Protein AF-A0A6L7T7Y1-F1 (afdb_monomer_lite)

Foldseek 3Di:
DQDPVRDDDDDQAAQDQWDWFAFDVQDQDRTFTFHCCLLVDQEAEFEAEQEAALQLRTCFRLNSLLSGGYPDCSPLVDCDPSCVVCVLQQLEADPLRAGVSSVSSLSVSLSSVRRSVVSVHQYKYKYDVCWYWAEHRPDDTDIDRLRDMFMDRQRLLSCLLSCVQLVAHQCQRPSSVVCVVVVSDDNPNCVDFDADPVVRDTADPVNSNVSHDPDHRWYWAQDPVGIFTQADPVRHGDYRPQVSNQVSCVVVVHHGDDTHDDHD

Sequence (264 aa):
MTDERGVRLAEMNTDEDSRVVEVADGVVYERYPLYREVTDCAFFFNVPLAKCHNLGCTTLSIKNLMGIIAKPERHLCAIQTVDEPFADELWRLTDSGLSLFEDHFYHKLCDLLVALRGLGIPRLSVVDGLVGRDGTAFNEGANYPLGWAVAGVNEVHVDAVATYLMGLDPQATPYLQFAHARGLGAIDPGEIEVVDLASGTALSGAALAELRPVAPLMPISRCKGGYYKRFRTDGSAVPWRLDEVNAQRQQDGLAPVTYESASA

Secondary structure (DSSP, 8-state):
-B-TTSPBP----SSSSEEEEE-TT-SS-SEEEEEHHHHT-SSEEE--EEEEETTTEE-HHHHHGGGGBPTTTT-TTS--GGGGGGTTTTTSB-TTSSBHHHHHHHHHHHHHHHHHHHT---EEEEEEEEEEE-BTSSSS--EEEEEEEEEES-HHHHHHHHHHHTT--GGG-HHHHHHHHTTS----GGGS--EETTTTEEPPHHHHHHTS-SS---BEEEETTEEEESB-TTSPBPPSSHHHHHHHHHHTTPPPPP--EE--

Radius of gyration: 18.74 Å; chains: 1; bounding box: 41×44×62 Å

pLDDT: mean 95.62, std 4.85, range [55.25, 98.88]

Structure (mmCIF, N/CA/C/O backbone):
data_AF-A0A6L7T7Y1-F1
#
_entry.id   AF-A0A6L7T7Y1-F1
#
loop_
_atom_site.group_PDB
_atom_site.id
_atom_site.type_symbol
_atom_site.label_atom_id
_atom_site.label_alt_id
_atom_site.label_comp_id
_atom_site.label_asym_id
_atom_site.label_entity_id
_atom_site.label_seq_id
_atom_site.pdbx_PDB_ins_code
_atom_site.Cartn_x
_atom_site.Cartn_y
_atom_site.Cartn_z
_atom_site.occupancy
_atom_site.B_iso_or_equiv
_atom_site.auth_seq_id
_atom_site.auth_comp_id
_atom_site.auth_asym_id
_atom_site.auth_atom_id
_atom_site.pdbx_PDB_model_num
ATOM 1 N N . MET A 1 1 ? 8.824 -11.208 27.122 1.00 55.25 1 MET A N 1
ATOM 2 C CA . MET A 1 1 ? 8.983 -10.625 28.477 1.00 55.25 1 MET A CA 1
ATOM 3 C C . MET A 1 1 ? 7.778 -9.745 28.761 1.00 55.25 1 MET A C 1
ATOM 5 O O . MET A 1 1 ? 7.261 -9.168 27.810 1.00 55.25 1 MET A O 1
ATOM 9 N N . THR A 1 2 ? 7.308 -9.679 30.004 1.00 67.25 2 THR A N 1
ATOM 10 C CA . THR A 1 2 ? 6.253 -8.732 30.398 1.00 67.25 2 THR A CA 1
ATOM 11 C C . THR A 1 2 ? 6.919 -7.418 30.792 1.00 67.25 2 THR A C 1
ATOM 13 O O . THR A 1 2 ? 7.853 -7.445 31.593 1.00 67.25 2 THR A O 1
ATOM 16 N N . ASP A 1 3 ? 6.515 -6.304 30.188 1.00 76.12 3 ASP A N 1
ATOM 17 C CA . ASP A 1 3 ? 7.050 -4.981 30.519 1.00 76.12 3 ASP A CA 1
ATOM 18 C C . ASP A 1 3 ? 6.503 -4.453 31.863 1.00 76.12 3 ASP A C 1
ATOM 20 O O . ASP A 1 3 ? 5.648 -5.073 32.501 1.00 76.12 3 ASP A O 1
ATOM 24 N N . GLU A 1 4 ? 6.986 -3.286 32.300 1.00 82.12 4 GLU A N 1
ATOM 25 C CA . GLU A 1 4 ? 6.537 -2.615 33.534 1.00 82.12 4 GLU A CA 1
ATOM 26 C C . GLU A 1 4 ? 5.032 -2.286 33.541 1.00 82.12 4 GLU A C 1
ATOM 28 O O . GLU A 1 4 ? 4.459 -2.010 34.594 1.00 82.12 4 GLU A O 1
ATOM 33 N N . ARG A 1 5 ? 4.380 -2.323 32.373 1.00 86.50 5 ARG A N 1
ATOM 34 C CA . ARG A 1 5 ? 2.950 -2.058 32.184 1.00 86.50 5 ARG A CA 1
ATOM 35 C C . ARG A 1 5 ? 2.118 -3.340 32.128 1.00 86.50 5 ARG A C 1
ATOM 37 O O . ARG A 1 5 ? 0.909 -3.261 31.923 1.00 86.50 5 ARG A O 1
ATOM 44 N N . GLY A 1 6 ? 2.727 -4.512 32.323 1.00 89.00 6 GLY A N 1
ATOM 45 C CA . GLY A 1 6 ? 2.025 -5.793 32.266 1.00 89.00 6 GLY A CA 1
ATOM 46 C C . GLY A 1 6 ? 1.790 -6.312 30.843 1.00 89.00 6 GLY A C 1
ATOM 47 O O . GLY A 1 6 ? 1.048 -7.278 30.671 1.00 89.00 6 GLY A O 1
ATOM 48 N N . VAL A 1 7 ? 2.407 -5.708 29.822 1.00 88.62 7 VAL A N 1
ATOM 49 C CA . VAL A 1 7 ? 2.237 -6.093 28.416 1.00 88.62 7 VAL A CA 1
ATOM 50 C C . VAL A 1 7 ? 3.304 -7.112 28.024 1.00 88.62 7 VAL A C 1
ATOM 52 O O . VAL A 1 7 ? 4.502 -6.893 28.203 1.00 88.62 7 VAL A O 1
ATOM 55 N N . ARG A 1 8 ? 2.882 -8.249 27.460 1.00 89.25 8 ARG A N 1
ATOM 56 C CA . ARG A 1 8 ? 3.802 -9.227 26.866 1.00 89.25 8 ARG A CA 1
ATOM 57 C C . ARG A 1 8 ? 4.303 -8.692 25.526 1.00 89.25 8 ARG A C 1
ATOM 59 O O . ARG A 1 8 ? 3.534 -8.596 24.576 1.00 89.25 8 ARG A O 1
ATOM 66 N N . LEU A 1 9 ? 5.607 -8.451 25.432 1.00 89.69 9 LEU A N 1
ATOM 67 C CA . LEU A 1 9 ? 6.287 -8.235 24.156 1.00 89.69 9 LEU A CA 1
ATOM 68 C C . LEU A 1 9 ? 6.767 -9.580 23.599 1.00 89.69 9 LEU A C 1
ATOM 70 O O . LEU A 1 9 ? 7.439 -10.344 24.309 1.00 89.69 9 LEU A O 1
ATOM 74 N N . ALA A 1 10 ? 6.411 -9.851 22.343 1.00 86.31 10 ALA A N 1
ATOM 75 C CA . ALA A 1 10 ? 6.795 -11.041 21.591 1.00 86.31 10 ALA A CA 1
ATOM 76 C C . ALA A 1 10 ? 7.563 -10.637 20.324 1.00 86.31 10 ALA A C 1
ATOM 78 O O . ALA A 1 10 ? 7.141 -9.737 19.596 1.00 86.31 10 ALA A O 1
ATOM 79 N N . GLU A 1 11 ? 8.693 -11.294 20.065 1.00 87.00 11 GLU A N 1
ATOM 80 C CA . GLU A 1 11 ? 9.412 -11.155 18.800 1.00 87.00 11 GLU A CA 1
ATOM 81 C C . GLU A 1 11 ? 8.809 -12.129 17.783 1.00 87.00 11 GLU A C 1
ATOM 83 O O . GLU A 1 11 ? 9.038 -13.331 17.847 1.00 87.00 11 GLU A O 1
ATOM 88 N N . MET A 1 12 ? 8.045 -11.603 16.831 1.00 85.06 12 MET A N 1
ATOM 89 C CA . MET A 1 12 ? 7.383 -12.399 15.795 1.00 85.06 12 MET A CA 1
ATOM 90 C C . MET A 1 12 ? 8.232 -12.454 14.516 1.00 85.06 12 MET A C 1
ATOM 92 O O . MET A 1 12 ? 7.780 -12.051 13.446 1.00 85.06 12 MET A O 1
ATOM 96 N N . ASN A 1 13 ? 9.503 -12.846 14.616 1.00 86.38 13 ASN A N 1
ATOM 97 C CA . ASN A 1 13 ? 10.422 -12.934 13.469 1.00 86.38 13 ASN A CA 1
ATOM 98 C C . ASN A 1 13 ? 11.074 -14.321 13.355 1.00 86.38 13 ASN A C 1
ATOM 100 O O . ASN A 1 13 ? 12.278 -14.446 13.100 1.00 86.38 13 ASN A O 1
ATOM 104 N N . THR A 1 14 ? 10.265 -15.356 13.542 1.00 85.38 14 THR A N 1
ATOM 105 C CA . THR A 1 14 ? 10.653 -16.768 13.579 1.00 85.38 14 THR A CA 1
ATOM 106 C C . THR A 1 14 ? 9.983 -17.543 12.437 1.00 85.38 14 THR A C 1
ATOM 108 O O . THR A 1 14 ? 9.128 -17.026 11.718 1.00 85.38 14 THR A O 1
ATOM 111 N N . ASP A 1 15 ? 10.413 -18.778 12.216 1.00 84.81 15 ASP A N 1
ATOM 112 C CA . ASP A 1 15 ? 9.762 -19.781 11.359 1.00 84.81 15 ASP A CA 1
ATOM 113 C C . ASP A 1 15 ? 8.875 -20.752 12.167 1.00 84.81 15 ASP A C 1
ATOM 115 O O . ASP A 1 15 ? 8.290 -21.686 11.621 1.00 84.81 15 ASP A O 1
ATOM 119 N N . GLU A 1 16 ? 8.739 -20.512 13.472 1.00 84.69 16 GLU A N 1
ATOM 120 C CA . GLU A 1 16 ? 7.975 -21.337 14.406 1.00 84.69 16 GLU A CA 1
ATOM 121 C C . GLU A 1 16 ? 6.629 -20.698 14.784 1.00 84.69 16 GLU A C 1
ATOM 123 O O . GLU A 1 16 ? 6.394 -19.507 14.584 1.00 84.69 16 GLU A O 1
ATOM 128 N N . ASP A 1 17 ? 5.756 -21.512 15.383 1.00 89.44 17 ASP A N 1
ATOM 129 C CA . ASP A 1 17 ? 4.510 -21.092 16.040 1.00 89.44 17 ASP A CA 1
ATOM 130 C C . ASP A 1 17 ? 3.511 -20.340 15.141 1.00 89.44 17 ASP A C 1
ATOM 132 O O . ASP A 1 17 ? 2.885 -19.345 15.517 1.00 89.44 17 ASP A O 1
ATOM 136 N N . SER A 1 18 ? 3.333 -20.852 13.922 1.00 95.44 18 SER A N 1
ATOM 137 C CA . SER A 1 18 ? 2.351 -20.360 12.958 1.00 95.44 18 SER A CA 1
ATOM 138 C C . SER A 1 18 ? 1.256 -21.383 12.658 1.00 95.44 18 SER A C 1
ATOM 140 O O . SER A 1 18 ? 1.366 -22.580 12.941 1.00 95.44 18 SER A O 1
ATOM 142 N N . ARG A 1 19 ? 0.155 -20.897 12.086 1.00 96.12 19 ARG A N 1
ATOM 143 C CA . ARG A 1 19 ? -0.895 -21.705 11.471 1.00 96.12 19 ARG A CA 1
ATOM 144 C C . ARG A 1 19 ? -1.030 -21.332 10.008 1.00 96.12 19 ARG A C 1
ATOM 146 O O . ARG A 1 19 ? -0.972 -20.161 9.647 1.00 96.12 19 ARG A O 1
ATOM 153 N N . VAL A 1 20 ? -1.268 -22.347 9.189 1.00 97.31 20 VAL A N 1
ATOM 154 C CA . VAL A 1 20 ? -1.636 -22.159 7.790 1.00 97.31 20 VAL A CA 1
ATOM 155 C C . VAL A 1 20 ? -3.061 -21.617 7.733 1.00 97.31 20 VAL A C 1
ATOM 157 O O . VAL A 1 20 ? -3.976 -22.200 8.315 1.00 97.31 20 VAL A O 1
ATOM 160 N N . VAL A 1 21 ? -3.223 -20.489 7.053 1.00 98.31 21 VAL A N 1
ATOM 161 C CA . VAL A 1 21 ? -4.495 -19.806 6.832 1.00 98.31 21 VAL A CA 1
ATOM 162 C C . VAL A 1 21 ? -4.721 -19.721 5.333 1.00 98.31 21 VAL A C 1
ATOM 164 O O . VAL A 1 21 ? -3.896 -19.157 4.616 1.00 98.31 21 VAL A O 1
ATOM 167 N N . GLU A 1 22 ? -5.824 -20.299 4.872 1.00 98.38 22 GLU A N 1
ATOM 168 C CA . GLU A 1 22 ? -6.197 -20.320 3.458 1.00 98.38 22 GLU A CA 1
ATOM 169 C C . GLU A 1 22 ? -6.627 -18.925 2.975 1.00 98.38 22 GLU A C 1
ATOM 171 O O . GLU A 1 22 ? -7.226 -18.139 3.717 1.00 98.38 22 GLU A O 1
ATOM 176 N N . VAL A 1 23 ? -6.334 -18.629 1.714 1.00 98.44 23 VAL A N 1
ATOM 177 C CA . VAL A 1 23 ? -6.705 -17.398 1.016 1.00 98.44 23 VAL A CA 1
ATOM 178 C C . VAL A 1 23 ? -7.829 -17.738 0.045 1.00 98.44 23 VAL A C 1
ATOM 180 O O . VAL A 1 23 ? -7.622 -18.435 -0.947 1.00 98.44 23 VAL A O 1
ATOM 183 N N . ALA A 1 24 ? -9.031 -17.230 0.312 1.00 96.81 24 ALA A N 1
ATOM 184 C CA . ALA A 1 24 ? -10.126 -17.335 -0.646 1.00 96.81 24 ALA A CA 1
ATOM 185 C C . ALA A 1 24 ? -9.773 -16.561 -1.928 1.00 96.81 24 ALA A C 1
ATOM 187 O O . ALA A 1 24 ? -9.417 -15.386 -1.853 1.00 96.81 24 ALA A O 1
ATOM 188 N N . ASP A 1 25 ? -9.866 -17.221 -3.085 1.00 95.31 25 ASP A N 1
ATOM 189 C CA . ASP A 1 25 ? -9.567 -16.632 -4.398 1.00 95.31 25 ASP A CA 1
ATOM 190 C C . ASP A 1 25 ? -8.179 -15.950 -4.455 1.00 95.31 25 ASP A C 1
ATOM 192 O O . ASP A 1 25 ? -8.022 -14.832 -4.960 1.00 95.31 25 ASP A O 1
ATOM 196 N N . GLY A 1 26 ? -7.168 -16.609 -3.874 1.00 96.06 26 GLY A N 1
ATOM 197 C CA . GLY A 1 26 ? -5.780 -16.145 -3.883 1.00 96.06 26 GLY A CA 1
ATOM 198 C C . GLY A 1 26 ? -5.222 -16.015 -5.301 1.00 96.06 26 GLY A C 1
ATOM 199 O O . GLY A 1 26 ? -5.415 -16.902 -6.132 1.00 96.06 26 GLY A O 1
ATOM 200 N N . VAL A 1 27 ? -4.535 -14.904 -5.584 1.00 97.69 27 VAL A N 1
ATOM 201 C CA . VAL A 1 27 ? -3.965 -14.636 -6.919 1.00 97.69 27 VAL A CA 1
ATOM 202 C C . VAL A 1 27 ? -2.525 -15.130 -7.020 1.00 97.69 27 VAL A C 1
ATOM 204 O O . VAL A 1 27 ? -2.140 -15.694 -8.040 1.00 97.69 27 VAL A O 1
ATOM 207 N N . VAL A 1 28 ? -1.726 -14.916 -5.973 1.00 97.81 28 VAL A N 1
ATOM 208 C CA . VAL A 1 28 ? -0.325 -15.353 -5.901 1.00 97.81 28 VAL A CA 1
ATOM 209 C C . VAL A 1 28 ? -0.154 -16.437 -4.843 1.00 97.81 28 VAL A C 1
ATOM 211 O O . VAL A 1 28 ? 0.476 -17.456 -5.109 1.00 97.81 28 VAL A O 1
ATOM 214 N N . TYR A 1 29 ? -0.711 -16.236 -3.647 1.00 97.88 29 TYR A N 1
A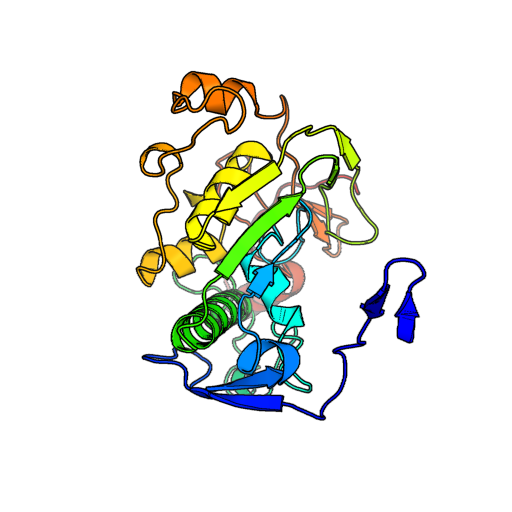TOM 215 C CA . TYR A 1 29 ? -0.682 -17.231 -2.578 1.00 97.88 29 TYR A CA 1
ATOM 216 C C . TYR A 1 29 ? -2.078 -17.779 -2.305 1.00 97.88 29 TYR A C 1
ATOM 218 O O . TYR A 1 29 ? -3.011 -17.029 -2.037 1.00 97.88 29 TYR A O 1
ATOM 226 N N . GLU A 1 30 ? -2.185 -19.105 -2.275 1.00 97.88 30 GLU A N 1
ATOM 227 C CA . GLU A 1 30 ? -3.398 -19.817 -1.849 1.00 97.88 30 GLU A CA 1
ATOM 228 C C . GLU A 1 30 ? -3.520 -19.888 -0.320 1.00 97.88 30 GLU A C 1
ATOM 230 O O . GLU A 1 30 ? -4.593 -20.158 0.207 1.00 97.88 30 GLU A O 1
ATOM 235 N N . ARG A 1 31 ? -2.424 -19.652 0.414 1.00 97.75 31 ARG A N 1
ATOM 236 C CA . ARG A 1 31 ? -2.369 -19.719 1.880 1.00 97.75 31 ARG A CA 1
ATOM 237 C C . ARG A 1 31 ? -1.158 -18.982 2.449 1.00 97.75 31 ARG A C 1
ATOM 239 O O . ARG A 1 31 ? -0.130 -18.880 1.780 1.00 97.75 31 ARG A O 1
ATOM 246 N N . TYR A 1 32 ? -1.250 -18.562 3.709 1.00 98.12 32 TYR A N 1
ATOM 247 C CA . TYR A 1 32 ? -0.153 -17.955 4.472 1.00 98.12 32 TYR A CA 1
ATOM 248 C C . TYR A 1 32 ? 0.092 -18.655 5.812 1.00 98.12 32 TYR A C 1
ATOM 250 O O . TYR A 1 32 ? -0.870 -19.024 6.486 1.00 98.12 32 TYR A O 1
ATOM 258 N N . PRO A 1 33 ? 1.355 -18.777 6.261 1.00 97.12 33 PRO A N 1
ATOM 259 C CA . PRO A 1 33 ? 1.661 -19.121 7.642 1.00 97.12 33 PRO A CA 1
ATOM 260 C C . PRO A 1 33 ? 1.581 -17.864 8.522 1.00 97.12 33 PRO A C 1
ATOM 262 O O . PRO A 1 33 ? 2.484 -17.027 8.521 1.00 97.12 33 PRO A O 1
ATOM 265 N N . LEU A 1 34 ? 0.490 -17.710 9.273 1.00 97.69 34 LEU A N 1
ATOM 266 C CA . LEU A 1 34 ? 0.287 -16.585 10.194 1.00 97.69 34 LEU A CA 1
ATOM 267 C C . LEU A 1 34 ? 0.614 -16.999 11.630 1.00 97.69 34 LEU A C 1
ATOM 269 O O . LEU A 1 34 ? 0.244 -18.096 12.050 1.00 97.69 34 LEU A O 1
ATOM 273 N N . TYR A 1 35 ? 1.287 -16.137 12.398 1.00 97.06 35 TYR A N 1
ATOM 274 C CA . TYR A 1 35 ? 1.621 -16.439 13.797 1.00 97.06 35 TYR A CA 1
ATOM 275 C C . TYR A 1 35 ? 0.379 -16.700 14.649 1.00 97.06 35 TYR A C 1
ATOM 277 O O . TYR A 1 35 ? -0.666 -16.058 14.480 1.00 97.06 35 TYR A O 1
ATOM 285 N N . ARG A 1 36 ? 0.505 -17.613 15.614 1.00 95.25 36 ARG A N 1
ATOM 286 C CA . ARG A 1 36 ? -0.606 -17.992 16.491 1.00 95.25 36 ARG A CA 1
ATOM 287 C C . ARG A 1 36 ? -1.090 -16.866 17.381 1.00 95.25 36 ARG A C 1
ATOM 289 O O . ARG A 1 36 ? -2.285 -16.809 17.657 1.00 95.25 36 ARG A O 1
ATOM 296 N N . GLU A 1 37 ? -0.225 -15.926 17.755 1.00 94.19 37 GLU A N 1
ATOM 297 C CA . GLU A 1 37 ? -0.637 -14.693 18.428 1.00 94.19 37 GLU A CA 1
ATOM 298 C C . GLU A 1 37 ? -1.709 -13.925 17.654 1.00 94.19 37 GLU A C 1
ATOM 300 O O . GLU A 1 37 ? -2.501 -13.221 18.271 1.00 94.19 37 GLU A O 1
ATOM 305 N N . VAL A 1 38 ? -1.754 -14.059 16.326 1.00 95.75 38 VAL A N 1
ATOM 306 C CA . VAL A 1 38 ? -2.763 -13.414 15.483 1.00 95.75 38 VAL A CA 1
ATOM 307 C C . VAL A 1 38 ? -3.965 -14.323 15.276 1.00 95.75 38 VAL A C 1
ATOM 309 O O . VAL A 1 38 ? -5.096 -13.873 15.437 1.00 95.75 38 VAL A O 1
ATOM 312 N N . THR A 1 39 ? -3.760 -15.607 14.971 1.00 97.12 39 THR A N 1
ATOM 313 C CA . THR A 1 39 ? -4.888 -16.520 14.709 1.00 97.12 39 THR A CA 1
ATOM 314 C C . THR A 1 39 ? -5.711 -16.857 15.949 1.00 97.12 39 THR A C 1
ATOM 316 O O . THR A 1 39 ? -6.873 -17.226 15.814 1.00 97.12 39 THR A O 1
ATOM 319 N N . ASP A 1 40 ? -5.112 -16.766 17.140 1.00 95.44 40 ASP A N 1
ATOM 320 C CA . ASP A 1 40 ? -5.739 -17.158 18.409 1.00 95.44 40 ASP A CA 1
ATOM 321 C C . ASP A 1 40 ? -6.194 -15.938 19.234 1.00 95.44 40 ASP A C 1
ATOM 323 O O . ASP A 1 40 ? -6.723 -16.101 20.336 1.00 95.44 40 ASP A O 1
ATOM 327 N N . CYS A 1 41 ? -6.002 -14.710 18.731 1.00 96.12 41 CYS A N 1
ATOM 328 C CA . CYS A 1 41 ? -6.421 -13.507 19.449 1.00 96.12 41 CYS A CA 1
ATOM 329 C C . CYS A 1 41 ? -7.935 -13.273 19.363 1.00 96.12 41 CYS A C 1
ATOM 331 O O . CYS A 1 41 ? -8.598 -13.624 18.390 1.00 96.12 41 CYS A O 1
ATOM 333 N N . ALA A 1 42 ? -8.486 -12.624 20.390 1.00 97.31 42 ALA A N 1
ATOM 334 C CA . ALA A 1 42 ? -9.896 -12.232 20.409 1.00 97.31 42 ALA A CA 1
ATOM 335 C C . ALA A 1 42 ? -10.166 -10.934 19.627 1.00 97.31 42 ALA A C 1
ATOM 337 O O . ALA A 1 42 ? -11.300 -10.670 19.233 1.00 97.31 42 ALA A O 1
ATOM 338 N N . PHE A 1 43 ? -9.136 -10.105 19.449 1.00 98.06 43 PHE A N 1
ATOM 339 C CA . PHE A 1 43 ? -9.202 -8.835 18.740 1.00 98.06 43 PHE A CA 1
ATOM 340 C C . PHE A 1 43 ? -7.804 -8.480 18.237 1.00 98.06 43 PHE A C 1
ATOM 342 O O . PHE A 1 43 ? -6.840 -8.541 19.003 1.00 98.06 43 PHE A O 1
ATOM 349 N N . PHE A 1 44 ? -7.699 -8.069 16.977 1.00 98.00 44 PHE A N 1
ATOM 350 C CA . PHE A 1 44 ? -6.432 -7.686 16.364 1.00 98.00 44 PHE A CA 1
ATOM 351 C C . PHE A 1 44 ? -6.342 -6.168 16.162 1.00 98.00 44 PHE A C 1
ATOM 353 O O . PHE A 1 44 ? -7.179 -5.565 15.487 1.00 98.00 44 PHE A O 1
ATOM 360 N N . PHE A 1 45 ? -5.302 -5.552 16.725 1.00 97.81 45 PHE A N 1
ATOM 361 C CA . PHE A 1 45 ? -4.959 -4.149 16.489 1.00 97.81 45 PHE A CA 1
ATOM 362 C C . PHE A 1 45 ? -3.755 -4.054 15.552 1.00 97.81 45 PHE A C 1
ATOM 364 O O . PHE A 1 45 ? -2.711 -4.650 15.813 1.00 97.81 45 PHE A O 1
ATOM 371 N N . ASN A 1 46 ? -3.883 -3.259 14.493 1.00 98.25 46 ASN A N 1
ATOM 372 C CA . ASN A 1 46 ? -2.813 -2.964 13.546 1.00 98.25 46 ASN A CA 1
ATOM 373 C C . ASN A 1 46 ? -2.429 -1.486 13.656 1.00 98.25 46 ASN A C 1
ATOM 375 O O . ASN A 1 46 ? -3.236 -0.629 13.306 1.00 98.25 46 ASN A O 1
ATOM 379 N N . VAL A 1 47 ? -1.223 -1.180 14.141 1.00 97.88 47 VAL A N 1
ATOM 380 C CA . VAL A 1 47 ? -0.819 0.201 14.473 1.00 97.88 47 VAL A CA 1
ATOM 381 C C . VAL A 1 47 ? 0.421 0.634 13.674 1.00 97.88 47 VAL A C 1
ATOM 383 O O . VAL A 1 47 ? 1.528 0.658 14.215 1.00 97.88 47 VAL A O 1
ATOM 386 N N . PRO A 1 48 ? 0.292 0.890 12.359 1.00 97.50 48 PRO A N 1
ATOM 387 C CA . PRO A 1 48 ? 1.396 1.372 11.530 1.00 97.50 48 PRO A CA 1
ATOM 388 C C . PRO A 1 48 ? 1.679 2.869 11.724 1.00 97.50 48 PRO A C 1
ATOM 390 O O . PRO A 1 48 ? 0.816 3.637 12.141 1.00 97.50 48 PRO A O 1
ATOM 393 N N . LEU A 1 49 ? 2.871 3.298 11.305 1.00 97.25 49 LEU A N 1
ATOM 394 C CA . LEU A 1 49 ? 3.236 4.714 11.186 1.00 97.25 49 LEU A CA 1
ATOM 395 C C . LEU A 1 49 ? 2.907 5.263 9.786 1.00 97.25 49 LEU A C 1
ATOM 397 O O . LEU A 1 49 ? 3.082 4.558 8.784 1.00 97.25 49 LEU A O 1
ATOM 401 N N . ALA A 1 50 ? 2.517 6.538 9.707 1.00 97.56 50 ALA A N 1
ATOM 402 C CA . ALA A 1 50 ? 2.328 7.276 8.458 1.00 97.56 50 ALA A CA 1
ATOM 403 C C . ALA A 1 50 ? 3.669 7.492 7.735 1.00 97.56 50 ALA A C 1
ATOM 405 O O . ALA A 1 50 ? 4.442 8.398 8.047 1.00 97.56 50 ALA A O 1
ATOM 406 N N . LYS A 1 51 ? 3.993 6.626 6.773 1.00 96.44 51 LYS A N 1
ATOM 407 C CA . LYS A 1 51 ? 5.322 6.613 6.155 1.00 96.44 51 LYS A CA 1
ATOM 408 C C . LYS A 1 51 ? 5.282 6.253 4.675 1.00 96.44 51 LYS A C 1
ATOM 410 O O . LYS A 1 51 ? 4.665 5.261 4.285 1.00 96.44 51 LYS A O 1
ATOM 415 N N . CYS A 1 52 ? 5.996 7.038 3.872 1.00 97.31 52 CYS A N 1
ATOM 416 C CA . CYS A 1 52 ? 6.269 6.755 2.467 1.00 97.31 52 CYS A CA 1
ATOM 417 C C . CYS A 1 52 ? 7.280 5.622 2.325 1.00 97.31 52 CYS A C 1
ATOM 419 O O . CYS A 1 52 ? 8.145 5.450 3.179 1.00 97.31 52 CYS A O 1
ATOM 421 N N . HIS A 1 53 ? 7.204 4.863 1.234 1.00 96.06 53 HIS A N 1
ATOM 422 C CA . HIS A 1 53 ? 8.110 3.750 0.965 1.00 96.06 53 HIS A CA 1
ATOM 423 C C . HIS A 1 53 ? 8.483 3.667 -0.506 1.00 96.06 53 HIS A C 1
ATOM 425 O O . HIS A 1 53 ? 7.663 3.889 -1.395 1.00 96.06 53 HIS A O 1
ATOM 431 N N . ASN A 1 54 ? 9.7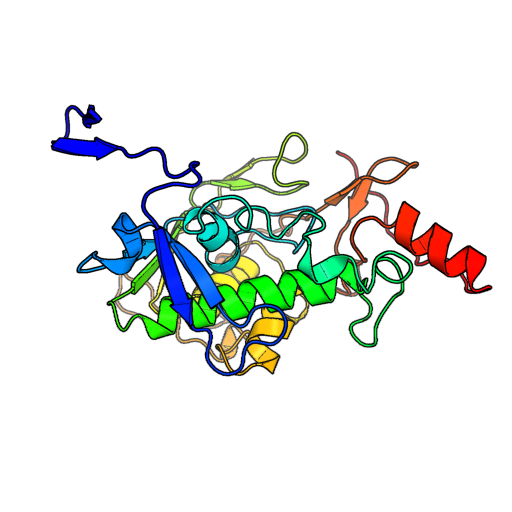32 3.282 -0.762 1.00 95.19 54 ASN A N 1
ATOM 432 C CA . ASN A 1 54 ? 10.264 3.186 -2.115 1.00 95.19 54 ASN A CA 1
ATOM 433 C C . ASN A 1 54 ? 9.527 2.161 -2.993 1.00 95.19 54 ASN A C 1
ATOM 435 O O . ASN A 1 54 ? 9.467 2.372 -4.187 1.00 95.19 54 ASN A O 1
ATOM 439 N N . LEU A 1 55 ? 8.960 1.098 -2.419 1.00 95.88 55 LEU A N 1
ATOM 440 C CA . LEU A 1 55 ? 8.058 0.106 -3.027 1.00 95.88 55 LEU A CA 1
ATOM 441 C C . LEU A 1 55 ? 6.644 0.224 -2.432 1.00 95.88 55 LEU A C 1
ATOM 443 O O . LEU A 1 55 ? 6.491 0.050 -1.220 1.00 95.88 55 LEU A O 1
ATOM 447 N N . GLY A 1 56 ? 5.624 0.452 -3.261 1.00 94.38 56 GLY A N 1
ATOM 448 C CA . GLY A 1 56 ? 4.233 0.659 -2.831 1.00 94.38 56 GLY A CA 1
ATOM 449 C C . GLY A 1 56 ? 3.875 2.096 -2.441 1.00 94.38 56 GLY A C 1
ATOM 450 O O . GLY A 1 56 ? 2.729 2.339 -2.094 1.00 94.38 56 GLY A O 1
ATOM 451 N N . CYS A 1 57 ? 4.818 3.041 -2.531 1.00 97.38 57 CYS A N 1
ATOM 452 C CA . CYS A 1 57 ? 4.664 4.477 -2.250 1.00 97.38 57 CYS A CA 1
ATOM 453 C C . CYS A 1 57 ? 4.361 4.841 -0.784 1.00 97.38 57 CYS A C 1
ATOM 455 O O . CYS A 1 57 ? 4.943 5.801 -0.287 1.00 97.38 57 CYS A O 1
ATOM 457 N N . THR A 1 58 ? 3.575 4.054 -0.054 1.00 97.25 58 THR A N 1
ATOM 458 C CA . THR A 1 58 ? 3.355 4.161 1.398 1.00 97.25 58 THR A CA 1
ATOM 459 C C . THR A 1 58 ? 3.423 2.774 2.064 1.00 97.25 58 THR A C 1
ATOM 461 O O . THR A 1 58 ? 3.483 1.746 1.381 1.00 97.25 58 THR A O 1
ATOM 464 N N . THR A 1 59 ? 3.541 2.714 3.400 1.00 90.62 59 THR A N 1
ATOM 465 C CA . THR A 1 59 ? 3.514 1.442 4.156 1.00 90.62 59 THR A CA 1
ATOM 466 C C . THR A 1 59 ? 2.164 1.178 4.813 1.00 90.62 59 THR A C 1
ATOM 468 O O . THR A 1 59 ? 1.551 0.154 4.534 1.00 90.62 59 THR A O 1
ATOM 471 N N . LEU A 1 60 ? 1.728 2.098 5.678 1.00 98.12 60 LEU A N 1
ATOM 472 C CA . LEU A 1 60 ? 0.421 2.120 6.346 1.00 98.12 60 LEU A CA 1
ATOM 473 C C . LEU A 1 60 ? -0.078 0.733 6.811 1.00 98.12 60 LEU A C 1
ATOM 475 O O . LEU A 1 60 ? 0.724 -0.103 7.227 1.00 98.12 60 LEU A O 1
ATOM 479 N N . SER A 1 61 ? -1.387 0.502 6.856 1.00 98.25 61 SER A N 1
ATOM 480 C CA . SER A 1 61 ? -1.999 -0.673 7.471 1.00 98.25 61 SER A CA 1
ATOM 481 C C . SER A 1 61 ? -1.748 -1.944 6.681 1.00 98.25 61 SER A C 1
ATOM 483 O O . SER A 1 61 ? -1.332 -2.931 7.290 1.00 98.25 61 SER A O 1
ATOM 485 N N . ILE A 1 62 ? -1.942 -1.946 5.358 1.00 98.38 62 ILE A N 1
ATOM 486 C CA . ILE A 1 62 ? -1.866 -3.183 4.564 1.00 98.38 62 ILE A CA 1
ATOM 487 C C . ILE A 1 62 ? -0.439 -3.742 4.541 1.00 98.38 62 ILE A C 1
ATOM 489 O O . ILE A 1 62 ? -0.239 -4.930 4.789 1.00 98.38 62 ILE A O 1
ATOM 493 N N . LYS A 1 63 ? 0.584 -2.907 4.314 1.00 97.19 63 LYS A N 1
ATOM 494 C CA . LYS A 1 63 ? 1.978 -3.387 4.284 1.00 97.19 63 LYS A CA 1
ATOM 495 C C . LYS A 1 63 ? 2.475 -3.788 5.676 1.00 97.19 63 LYS A C 1
ATOM 497 O O . LYS A 1 63 ? 3.324 -4.671 5.784 1.00 97.19 63 LYS A O 1
ATOM 502 N N . ASN A 1 64 ? 1.943 -3.186 6.746 1.00 97.31 64 ASN A N 1
ATOM 503 C CA . ASN A 1 64 ? 2.295 -3.562 8.120 1.00 97.31 64 ASN A CA 1
ATOM 504 C C . ASN A 1 64 ? 1.848 -4.990 8.477 1.00 97.31 64 ASN A C 1
ATOM 506 O O . ASN A 1 64 ? 2.476 -5.632 9.319 1.00 97.31 64 ASN A O 1
ATOM 510 N N . LEU A 1 65 ? 0.849 -5.536 7.770 1.00 97.69 65 LEU A N 1
ATOM 511 C CA . LEU A 1 65 ? 0.435 -6.934 7.918 1.00 97.69 65 LEU A CA 1
ATOM 512 C C . LEU A 1 65 ? 1.528 -7.930 7.514 1.00 97.69 65 LEU A C 1
ATOM 514 O O . LEU A 1 65 ? 1.519 -9.056 7.990 1.00 97.69 65 LEU A O 1
ATOM 518 N N . MET A 1 66 ? 2.546 -7.546 6.737 1.00 96.69 66 MET A N 1
ATOM 519 C CA . MET A 1 66 ? 3.707 -8.430 6.527 1.00 96.69 66 MET A CA 1
ATOM 520 C C . MET A 1 66 ? 4.322 -8.889 7.862 1.00 96.69 66 MET A C 1
ATOM 522 O O . MET A 1 66 ? 4.884 -9.976 7.956 1.00 96.69 66 MET A O 1
ATOM 526 N N . GLY A 1 67 ? 4.169 -8.084 8.921 1.00 95.69 67 GLY A N 1
ATOM 527 C CA . GLY A 1 67 ? 4.625 -8.392 10.269 1.00 95.69 67 GLY A CA 1
ATOM 528 C C . GLY A 1 67 ? 3.961 -9.602 10.935 1.00 95.69 67 GLY A C 1
ATOM 529 O O . GLY A 1 67 ? 4.528 -10.112 11.903 1.00 95.69 67 GLY A O 1
ATOM 530 N N . ILE A 1 68 ? 2.817 -10.079 10.433 1.00 96.69 68 ILE A N 1
ATOM 531 C CA . ILE A 1 68 ? 2.079 -11.216 11.009 1.00 96.69 68 ILE A CA 1
ATOM 532 C C . ILE A 1 68 ? 2.399 -12.565 10.355 1.00 96.69 68 ILE A C 1
ATOM 534 O O . ILE A 1 68 ? 1.918 -13.597 10.818 1.00 96.69 68 ILE A O 1
ATOM 538 N N . ILE A 1 69 ? 3.207 -12.557 9.296 1.00 97.06 69 ILE A N 1
ATOM 539 C CA . ILE A 1 69 ? 3.600 -13.760 8.564 1.00 97.06 69 ILE A CA 1
ATOM 540 C C . ILE A 1 69 ? 4.879 -14.336 9.184 1.00 97.06 69 ILE A C 1
ATOM 542 O O . ILE A 1 69 ? 5.834 -13.590 9.466 1.00 97.06 69 ILE A O 1
ATOM 546 N N . ALA A 1 70 ? 4.899 -15.656 9.353 1.00 95.69 70 ALA A N 1
ATOM 547 C CA . ALA A 1 70 ? 6.094 -16.405 9.711 1.00 95.69 70 ALA A CA 1
ATOM 548 C C . ALA A 1 70 ? 7.108 -16.460 8.561 1.00 95.69 70 ALA A C 1
ATOM 550 O O . ALA A 1 70 ? 6.809 -16.184 7.397 1.00 95.69 70 ALA A O 1
ATOM 551 N N . LYS A 1 71 ? 8.359 -16.769 8.891 1.00 92.25 71 LYS A N 1
ATOM 552 C CA . LYS A 1 71 ? 9.366 -17.070 7.872 1.00 92.25 71 LYS A CA 1
ATOM 553 C C . LYS A 1 71 ? 9.060 -18.421 7.203 1.00 92.25 71 LYS A C 1
ATOM 555 O O . LYS A 1 71 ? 8.555 -19.310 7.884 1.00 92.25 71 LYS A O 1
ATOM 560 N N . PRO A 1 72 ? 9.449 -18.601 5.927 1.00 89.19 72 PRO A N 1
ATOM 561 C CA . PRO A 1 72 ? 10.200 -17.658 5.083 1.00 89.19 72 PRO A CA 1
ATOM 562 C C . PRO A 1 72 ? 9.364 -16.584 4.351 1.00 89.19 72 PRO A C 1
ATOM 564 O O . PRO A 1 72 ? 9.938 -15.591 3.900 1.00 89.19 72 PRO A O 1
ATOM 567 N N . GLU A 1 73 ? 8.038 -16.712 4.268 1.00 90.75 73 GLU A N 1
ATOM 568 C CA . GLU A 1 73 ? 7.170 -15.912 3.381 1.00 90.75 73 GLU A CA 1
ATOM 569 C C . GLU A 1 73 ? 6.997 -14.445 3.815 1.00 90.75 73 GLU A C 1
ATOM 571 O O . GLU A 1 73 ? 6.522 -13.610 3.045 1.00 90.75 73 GLU A O 1
ATOM 576 N N . ARG A 1 74 ? 7.408 -14.091 5.037 1.00 93.06 74 ARG A N 1
ATOM 577 C CA . ARG A 1 74 ? 7.287 -12.742 5.619 1.00 93.06 74 ARG A CA 1
ATOM 578 C C . ARG A 1 74 ? 7.722 -11.598 4.710 1.00 93.06 74 ARG A C 1
ATOM 580 O O . ARG A 1 74 ? 7.090 -10.540 4.677 1.00 93.06 74 ARG A O 1
ATOM 587 N N . HIS A 1 75 ? 8.831 -11.765 3.998 1.00 93.31 75 HIS A N 1
ATOM 588 C CA . HIS A 1 75 ? 9.439 -10.695 3.212 1.00 93.31 75 HIS A CA 1
ATOM 589 C C . HIS A 1 75 ? 8.861 -10.624 1.796 1.00 93.31 75 HIS A C 1
ATOM 591 O O . HIS A 1 75 ? 9.597 -10.706 0.818 1.00 93.31 75 HIS A O 1
ATOM 597 N N . LEU A 1 76 ? 7.549 -10.397 1.680 1.00 96.25 76 LEU A N 1
ATOM 598 C CA . LEU A 1 76 ? 6.833 -10.287 0.398 1.00 96.25 76 LEU A CA 1
ATOM 599 C C . LEU A 1 76 ? 7.448 -9.275 -0.586 1.00 96.25 76 LEU A C 1
ATOM 601 O O . LEU A 1 76 ? 7.279 -9.411 -1.791 1.00 96.25 76 LEU A O 1
ATOM 605 N N . CYS A 1 77 ? 8.172 -8.270 -0.081 1.00 94.12 77 CYS A N 1
ATOM 606 C CA . CYS A 1 77 ? 8.900 -7.270 -0.868 1.00 94.12 77 CYS A CA 1
ATOM 607 C C . CYS A 1 77 ? 10.245 -7.754 -1.446 1.00 94.12 77 CYS A C 1
ATOM 609 O O . CYS A 1 77 ? 10.965 -6.962 -2.055 1.00 94.12 77 CYS A O 1
ATOM 611 N N . ALA A 1 78 ? 10.624 -9.005 -1.198 1.00 95.25 78 ALA A N 1
ATOM 612 C CA . ALA A 1 78 ? 11.737 -9.691 -1.840 1.00 95.25 78 ALA A CA 1
ATOM 613 C C . ALA A 1 78 ? 11.200 -10.684 -2.880 1.00 95.25 78 ALA A C 1
ATOM 615 O O . ALA A 1 78 ? 10.021 -11.033 -2.856 1.00 95.25 78 ALA A O 1
ATOM 616 N N . ILE A 1 79 ? 12.075 -11.144 -3.775 1.00 95.50 79 ILE A N 1
ATOM 617 C CA . ILE A 1 79 ? 11.761 -12.261 -4.673 1.00 95.50 79 ILE A CA 1
ATOM 618 C C . ILE A 1 79 ? 11.572 -13.505 -3.800 1.00 95.50 79 ILE A C 1
ATOM 620 O O . ILE A 1 79 ? 12.459 -13.855 -3.021 1.00 95.50 79 ILE A O 1
ATOM 624 N N . GLN A 1 80 ? 10.397 -14.112 -3.897 1.00 94.94 80 GLN A N 1
ATOM 625 C CA . GLN A 1 80 ? 9.992 -15.311 -3.171 1.00 94.94 80 GLN A CA 1
ATOM 626 C C . GLN A 1 80 ? 10.007 -16.519 -4.113 1.00 94.94 80 GLN A C 1
ATOM 628 O O . GLN A 1 80 ? 10.023 -16.359 -5.330 1.00 94.94 80 GLN A O 1
ATOM 633 N N . THR A 1 81 ? 9.919 -17.735 -3.573 1.00 95.38 81 THR A N 1
ATOM 634 C CA . THR A 1 81 ? 9.865 -18.958 -4.397 1.00 95.38 81 THR A CA 1
ATOM 635 C C . THR A 1 81 ? 8.701 -18.961 -5.392 1.00 95.38 81 THR A C 1
ATOM 637 O O . THR A 1 81 ? 8.843 -19.451 -6.506 1.00 95.38 81 THR A O 1
ATOM 640 N N . VAL A 1 82 ? 7.571 -18.333 -5.047 1.00 95.31 82 VAL A N 1
ATOM 641 C CA . VAL A 1 82 ? 6.426 -18.176 -5.966 1.00 95.31 82 VAL A CA 1
ATOM 642 C C . VAL A 1 82 ? 6.746 -17.315 -7.200 1.00 95.31 82 VAL A C 1
ATOM 644 O O . VAL A 1 82 ? 6.053 -17.399 -8.208 1.00 95.31 82 VAL A O 1
ATOM 647 N N . ASP A 1 83 ? 7.807 -16.507 -7.147 1.00 96.81 83 ASP A N 1
ATOM 648 C CA . ASP A 1 83 ? 8.246 -15.650 -8.251 1.00 96.81 83 ASP A CA 1
ATOM 649 C C . ASP A 1 83 ? 9.280 -16.325 -9.164 1.00 96.81 83 ASP A C 1
ATOM 651 O O . ASP A 1 83 ? 9.538 -15.823 -10.256 1.00 96.81 83 ASP A O 1
ATOM 655 N N . GLU A 1 84 ? 9.881 -17.446 -8.744 1.00 96.31 84 GLU A N 1
ATOM 656 C CA . GLU A 1 84 ? 10.924 -18.155 -9.504 1.00 96.31 84 GLU A CA 1
ATOM 657 C C . GLU A 1 84 ? 10.510 -18.505 -10.944 1.00 96.31 84 GLU A C 1
ATOM 659 O O . GLU A 1 84 ? 11.333 -18.302 -11.841 1.00 96.31 84 GLU A O 1
ATOM 664 N N . PRO A 1 85 ? 9.262 -18.942 -11.227 1.00 97.44 85 PRO A N 1
ATOM 665 C CA . PRO A 1 85 ? 8.824 -19.202 -12.600 1.00 97.44 85 PRO A CA 1
ATOM 666 C C . PRO A 1 85 ? 8.866 -17.974 -13.520 1.00 97.44 85 PRO A C 1
ATOM 668 O O . PRO A 1 85 ? 8.853 -18.134 -14.735 1.00 97.44 85 PRO A O 1
ATOM 671 N N . PHE A 1 86 ? 8.923 -16.766 -12.952 1.00 96.50 86 PHE A N 1
ATOM 672 C CA . PHE A 1 86 ? 8.875 -15.490 -13.663 1.00 96.50 86 PHE A CA 1
ATOM 673 C C . PHE A 1 86 ? 10.199 -14.722 -13.589 1.00 96.50 86 PHE A C 1
ATOM 675 O O . PHE A 1 86 ? 10.232 -13.544 -13.939 1.00 96.50 86 PHE A O 1
ATOM 682 N N . ALA A 1 87 ? 11.285 -15.344 -13.112 1.00 94.50 87 ALA A N 1
ATOM 683 C CA . ALA A 1 87 ? 12.539 -14.660 -12.781 1.00 94.50 87 ALA A CA 1
ATOM 684 C C . ALA A 1 87 ? 13.085 -13.761 -13.912 1.00 94.50 87 ALA A C 1
ATOM 686 O O . ALA A 1 87 ? 13.544 -12.650 -13.639 1.00 94.50 87 ALA A O 1
ATOM 687 N N . ASP A 1 88 ? 12.968 -14.205 -15.168 1.00 94.62 88 ASP A N 1
ATOM 688 C CA . ASP A 1 88 ? 13.427 -13.476 -16.363 1.00 94.62 88 ASP A CA 1
ATOM 689 C C . ASP A 1 88 ? 12.452 -12.374 -16.832 1.00 94.62 88 ASP A C 1
ATOM 691 O O . ASP A 1 88 ? 12.747 -11.600 -17.745 1.00 94.62 88 ASP A O 1
ATOM 695 N N . GLU A 1 89 ? 11.274 -12.290 -16.217 1.00 96.50 89 GLU A N 1
ATOM 696 C CA . GLU A 1 89 ? 10.182 -11.391 -16.597 1.00 96.50 89 GLU A CA 1
ATOM 697 C C . GLU A 1 89 ? 9.840 -10.369 -15.512 1.00 96.50 89 GLU A C 1
ATOM 699 O O . GLU A 1 89 ? 9.159 -9.387 -15.799 1.00 96.50 89 GLU A O 1
ATOM 704 N N . LEU A 1 90 ? 10.352 -10.538 -14.288 1.00 97.62 90 LEU A N 1
ATOM 705 C CA . LEU A 1 90 ? 10.016 -9.717 -13.118 1.00 97.62 90 LEU A CA 1
ATOM 706 C C . LEU A 1 90 ? 10.110 -8.203 -13.348 1.00 97.62 90 LEU A C 1
ATOM 708 O O . LEU A 1 90 ? 9.353 -7.447 -12.746 1.00 97.62 90 LEU A O 1
ATOM 712 N N . TRP A 1 91 ? 11.017 -7.749 -14.214 1.00 98.19 91 TRP A N 1
ATOM 713 C CA . TRP A 1 91 ? 11.236 -6.324 -14.491 1.00 98.19 91 TRP A CA 1
ATOM 714 C C . TRP A 1 91 ? 10.540 -5.818 -15.760 1.00 98.19 91 TRP A C 1
ATOM 716 O O . TRP A 1 91 ? 10.645 -4.632 -16.082 1.00 98.19 91 TRP A O 1
ATOM 726 N N . ARG A 1 92 ? 9.825 -6.685 -16.487 1.00 98.38 92 ARG A N 1
ATOM 727 C CA . ARG A 1 92 ? 8.976 -6.278 -17.612 1.00 98.38 92 ARG A CA 1
ATOM 728 C C . ARG A 1 92 ? 7.779 -5.506 -17.075 1.00 98.38 92 ARG A C 1
ATOM 730 O O . ARG A 1 92 ? 7.246 -5.841 -16.020 1.00 98.38 92 ARG A O 1
ATOM 737 N N . LEU A 1 93 ? 7.375 -4.465 -17.800 1.00 98.12 93 LEU A N 1
ATOM 738 C CA . LEU A 1 93 ? 6.157 -3.736 -17.461 1.00 98.12 93 LEU A CA 1
ATOM 739 C C . LEU A 1 93 ? 4.930 -4.538 -17.883 1.00 98.12 93 LEU A C 1
ATOM 741 O O . LEU A 1 93 ? 4.912 -5.086 -18.985 1.00 98.12 93 LEU A O 1
ATOM 745 N N . THR A 1 94 ? 3.919 -4.555 -17.026 1.00 97.38 94 THR A N 1
ATOM 746 C CA . THR A 1 94 ? 2.599 -5.117 -17.316 1.00 97.38 94 THR A CA 1
ATOM 747 C C . THR A 1 94 ? 1.636 -4.010 -17.762 1.00 97.38 94 THR A C 1
ATOM 749 O O . THR A 1 94 ? 2.007 -2.834 -17.864 1.00 97.38 94 THR A O 1
ATOM 752 N N . ASP A 1 95 ? 0.371 -4.370 -17.983 1.00 95.56 95 ASP A N 1
ATOM 753 C CA . ASP A 1 95 ? -0.700 -3.418 -18.290 1.00 95.56 95 ASP A CA 1
ATOM 754 C C . ASP A 1 95 ? -0.980 -2.430 -17.141 1.00 95.56 95 ASP A C 1
ATOM 756 O O . ASP A 1 95 ? -1.573 -1.376 -17.373 1.00 95.56 95 ASP A O 1
ATOM 760 N N . SER A 1 96 ? -0.510 -2.713 -15.917 1.00 95.06 96 SER A N 1
ATOM 761 C CA . SER A 1 96 ? -0.577 -1.772 -14.788 1.00 95.06 96 SER A CA 1
ATOM 762 C C . SER A 1 96 ? 0.361 -0.567 -14.967 1.00 95.06 96 SER A C 1
ATOM 764 O O . SER A 1 96 ? 0.244 0.434 -14.260 1.00 95.06 96 SER A O 1
ATOM 766 N N . GLY A 1 97 ? 1.318 -0.657 -15.900 1.00 95.50 97 GLY A N 1
ATOM 767 C CA . GLY A 1 97 ? 2.403 0.310 -16.058 1.00 95.50 97 GLY A CA 1
ATOM 768 C C . GLY A 1 97 ? 3.530 0.146 -15.033 1.00 95.50 97 GLY A C 1
ATOM 769 O O . GLY A 1 97 ? 4.455 0.962 -15.021 1.00 95.50 97 GLY A O 1
ATOM 770 N N . LEU A 1 98 ? 3.479 -0.897 -14.200 1.00 97.56 98 LEU A N 1
ATOM 771 C CA . LEU A 1 98 ? 4.488 -1.262 -13.206 1.00 97.56 98 LEU A CA 1
ATOM 772 C C . LEU A 1 98 ? 5.171 -2.574 -13.597 1.00 97.56 98 LEU A C 1
ATOM 774 O O . LEU A 1 98 ? 4.783 -3.234 -14.558 1.00 97.56 98 LEU A O 1
ATOM 778 N N . SER A 1 99 ? 6.247 -2.918 -12.891 1.00 98.38 99 SER A N 1
ATOM 779 C CA . SER A 1 99 ? 6.952 -4.180 -13.135 1.00 98.38 99 SER A CA 1
ATOM 780 C C . SER A 1 99 ? 6.112 -5.393 -12.712 1.00 98.38 99 SER A C 1
ATOM 782 O O . SER A 1 99 ? 5.364 -5.308 -11.740 1.00 98.38 99 SER A O 1
ATOM 784 N N . LEU A 1 100 ? 6.279 -6.544 -13.372 1.00 98.44 100 LEU A N 1
ATOM 785 C CA . LEU A 1 100 ? 5.623 -7.798 -12.966 1.00 98.44 100 LEU A CA 1
ATOM 786 C C . LEU A 1 100 ? 5.909 -8.148 -11.494 1.00 98.44 100 LEU A C 1
ATOM 788 O O . LEU A 1 100 ? 5.029 -8.618 -10.776 1.00 98.44 100 LEU A O 1
ATOM 792 N N . PHE A 1 101 ? 7.120 -7.850 -11.014 1.00 98.50 101 PHE A N 1
ATOM 793 C CA . PHE A 1 101 ? 7.471 -7.963 -9.602 1.00 98.50 101 PHE A CA 1
ATOM 794 C C . PHE A 1 101 ? 6.561 -7.119 -8.700 1.00 98.50 101 PHE A C 1
ATOM 796 O O . PHE A 1 101 ? 6.122 -7.585 -7.648 1.00 98.50 101 PHE A O 1
ATOM 803 N N . GLU A 1 102 ? 6.306 -5.865 -9.077 1.00 98.31 102 GLU A N 1
ATOM 804 C CA . GLU A 1 102 ? 5.427 -4.971 -8.327 1.00 98.31 102 GLU A CA 1
ATOM 805 C C . GLU A 1 102 ? 3.985 -5.482 -8.324 1.00 98.31 102 GLU A C 1
ATOM 807 O O . GLU A 1 102 ? 3.393 -5.559 -7.249 1.00 98.31 102 GLU A O 1
ATOM 812 N N . ASP A 1 103 ? 3.457 -5.907 -9.473 1.00 98.25 103 ASP A N 1
ATOM 813 C CA . ASP A 1 103 ? 2.118 -6.501 -9.578 1.00 98.25 103 ASP A CA 1
ATOM 814 C C . ASP A 1 103 ? 1.974 -7.713 -8.649 1.00 98.25 103 ASP A C 1
ATOM 816 O O . ASP A 1 103 ? 1.048 -7.783 -7.835 1.00 98.25 103 ASP A O 1
ATOM 820 N N . HIS A 1 104 ? 2.943 -8.631 -8.697 1.00 98.06 104 HIS A N 1
ATOM 821 C CA . HIS A 1 104 ? 3.007 -9.773 -7.790 1.00 98.06 104 HIS A CA 1
ATOM 822 C C . HIS A 1 104 ? 3.050 -9.324 -6.333 1.00 98.06 104 HIS A C 1
ATOM 824 O O . HIS A 1 104 ? 2.296 -9.830 -5.506 1.00 98.06 104 HIS A O 1
ATOM 830 N N . PHE A 1 105 ? 3.908 -8.362 -5.993 1.00 98.50 105 PHE A N 1
ATOM 831 C CA . PHE A 1 105 ? 3.999 -7.834 -4.637 1.00 98.50 105 PHE A CA 1
ATOM 832 C C . PHE A 1 105 ? 2.655 -7.285 -4.136 1.00 98.50 105 PHE A C 1
ATOM 834 O O . PHE A 1 105 ? 2.259 -7.585 -3.007 1.00 98.50 105 PHE A O 1
ATOM 841 N N . TYR A 1 106 ? 1.930 -6.528 -4.958 1.00 98.56 106 TYR A N 1
ATOM 842 C CA . TYR A 1 106 ? 0.637 -5.975 -4.563 1.00 98.56 106 TYR A CA 1
ATOM 843 C C . TYR A 1 106 ? -0.434 -7.054 -4.433 1.00 98.56 106 TYR A C 1
ATOM 845 O O . TYR A 1 106 ? -1.171 -7.033 -3.447 1.00 98.56 106 TYR A O 1
ATOM 853 N N . HIS A 1 107 ? -0.469 -8.047 -5.326 1.00 98.50 107 HIS A N 1
ATOM 854 C CA . HIS A 1 107 ? -1.363 -9.196 -5.178 1.00 98.50 107 HIS A CA 1
ATOM 855 C C . HIS A 1 107 ? -1.080 -10.006 -3.909 1.00 98.50 107 HIS A C 1
ATOM 857 O O . HIS A 1 107 ? -2.027 -10.313 -3.187 1.00 98.50 107 HIS A O 1
ATOM 863 N N . LYS A 1 108 ? 0.192 -10.242 -3.557 1.00 98.62 108 LYS A N 1
ATOM 864 C CA . LYS A 1 108 ? 0.575 -10.878 -2.281 1.00 98.62 108 LYS A CA 1
ATOM 865 C C . LYS A 1 108 ? 0.043 -10.097 -1.077 1.00 98.62 108 LYS A C 1
ATOM 867 O O . LYS A 1 108 ? -0.477 -10.680 -0.131 1.00 98.62 108 LYS A O 1
ATOM 872 N N . LEU A 1 109 ? 0.129 -8.763 -1.101 1.00 98.62 109 LEU A N 1
ATOM 873 C CA . LEU A 1 109 ? -0.437 -7.939 -0.028 1.00 98.62 109 LEU A CA 1
ATOM 874 C C . LEU A 1 109 ? -1.956 -8.102 0.090 1.00 98.62 109 LEU A C 1
ATOM 876 O O . LEU A 1 109 ? -2.465 -8.186 1.209 1.00 98.62 109 LEU A O 1
ATOM 880 N N . CYS A 1 110 ? -2.692 -8.152 -1.027 1.00 98.75 110 CYS A N 1
ATOM 881 C CA . CYS A 1 110 ? -4.134 -8.365 -0.933 1.00 98.75 110 CYS A CA 1
ATOM 882 C C . CYS A 1 110 ? -4.523 -9.816 -0.615 1.00 98.75 110 CYS A C 1
ATOM 884 O O . CYS A 1 110 ? -5.509 -10.001 0.090 1.00 98.75 110 CYS A O 1
ATOM 886 N N . ASP A 1 111 ? -3.736 -10.820 -1.006 1.00 98.81 111 ASP A N 1
ATOM 887 C CA . ASP A 1 111 ? -3.932 -12.210 -0.565 1.00 98.81 111 ASP A CA 1
ATOM 888 C C . ASP A 1 111 ? -3.784 -12.311 0.961 1.00 98.81 111 ASP A C 1
ATOM 890 O O . ASP A 1 111 ? -4.620 -12.904 1.641 1.00 98.81 111 ASP A O 1
ATOM 894 N N . LEU A 1 112 ? -2.771 -11.647 1.527 1.00 98.75 112 LEU A N 1
ATOM 895 C CA . LEU A 1 112 ? -2.566 -11.574 2.973 1.00 98.75 112 LEU A CA 1
ATOM 896 C C . LEU A 1 112 ? -3.732 -10.883 3.688 1.00 98.75 112 LEU A C 1
ATOM 898 O O . LEU A 1 112 ? -4.182 -11.343 4.740 1.00 98.75 112 LEU A O 1
ATOM 902 N N . LEU A 1 113 ? -4.231 -9.783 3.119 1.00 98.56 113 LEU A N 1
ATOM 903 C CA . LEU A 1 113 ? -5.398 -9.083 3.648 1.00 98.56 113 LEU A CA 1
ATOM 904 C C . LEU A 1 113 ? -6.641 -9.986 3.634 1.00 98.56 113 LEU A C 1
ATOM 906 O O . LEU A 1 113 ? -7.394 -10.003 4.608 1.00 98.56 113 LEU A O 1
ATOM 910 N N . VAL A 1 114 ? -6.841 -10.765 2.568 1.00 98.75 114 VAL A N 1
ATOM 911 C CA . VAL A 1 114 ? -7.933 -11.743 2.474 1.00 98.75 114 VAL A CA 1
ATOM 912 C C . VAL A 1 114 ? -7.778 -12.849 3.521 1.00 98.75 114 VAL A C 1
ATOM 914 O O . VAL A 1 114 ? -8.744 -13.117 4.236 1.00 98.75 114 VAL A O 1
ATOM 917 N N . ALA A 1 115 ? -6.582 -13.424 3.696 1.00 98.69 115 ALA A N 1
ATOM 918 C CA . ALA A 1 115 ? -6.319 -14.424 4.738 1.00 98.69 115 ALA A CA 1
ATOM 919 C C . ALA A 1 115 ? -6.636 -13.891 6.144 1.00 98.69 115 ALA A C 1
ATOM 921 O O . ALA A 1 115 ? -7.381 -14.520 6.897 1.00 98.69 115 ALA A O 1
ATOM 922 N N . LEU A 1 116 ? -6.132 -12.700 6.490 1.00 98.38 116 LEU A N 1
ATOM 923 C CA . LEU A 1 116 ? -6.420 -12.061 7.778 1.00 98.38 116 LEU A CA 1
ATOM 924 C C . LEU A 1 116 ? -7.926 -11.836 7.969 1.00 98.38 116 LEU A C 1
ATOM 926 O O . LEU A 1 116 ? -8.464 -12.081 9.052 1.00 98.38 116 LEU A O 1
ATOM 930 N N . ARG A 1 117 ? -8.622 -11.368 6.926 1.00 98.12 117 ARG A N 1
ATOM 931 C CA . ARG A 1 117 ? -10.071 -11.141 6.981 1.00 98.12 117 ARG A CA 1
ATOM 932 C C . ARG A 1 117 ? -10.851 -12.442 7.174 1.00 98.12 117 ARG A C 1
ATOM 934 O O . ARG A 1 117 ? -11.813 -12.445 7.947 1.00 98.12 117 ARG A O 1
ATOM 941 N N . GLY A 1 118 ? -10.391 -13.526 6.549 1.00 98.00 118 GLY A N 1
ATOM 942 C CA . GLY A 1 118 ? -10.950 -14.875 6.634 1.00 98.00 118 GLY A CA 1
ATOM 943 C C . GLY A 1 118 ? -10.902 -15.502 8.030 1.00 98.00 118 GLY A C 1
ATOM 944 O O . GLY A 1 118 ? -11.721 -16.365 8.330 1.00 98.00 118 GLY A O 1
ATOM 945 N N . LEU A 1 119 ? -10.034 -15.017 8.927 1.00 97.88 119 LEU A N 1
ATOM 946 C CA . LEU A 1 119 ? -10.012 -15.455 10.329 1.00 97.88 119 LEU A CA 1
ATOM 947 C C . LEU A 1 119 ? -11.291 -15.093 11.101 1.00 97.88 119 LEU A C 1
ATOM 949 O O . LEU A 1 119 ? -11.522 -15.628 12.181 1.00 97.88 119 LEU A O 1
ATOM 953 N N . GLY A 1 120 ? -12.102 -14.154 10.599 1.00 97.00 120 GLY A N 1
ATOM 954 C CA . GLY A 1 120 ? -13.355 -13.747 11.248 1.00 97.00 120 GLY A CA 1
ATOM 955 C C . GLY A 1 120 ? -13.180 -13.024 12.590 1.00 97.00 120 GLY A C 1
ATOM 956 O O . GLY A 1 120 ? -14.169 -12.691 13.240 1.00 97.00 120 GLY A O 1
ATOM 957 N N . ILE A 1 121 ? -11.941 -12.750 13.002 1.00 97.06 121 ILE A N 1
ATOM 958 C CA . ILE A 1 121 ? -11.637 -11.989 14.215 1.00 97.06 121 ILE A CA 1
ATOM 959 C C . ILE A 1 121 ? -11.980 -10.502 14.021 1.00 97.06 121 ILE A C 1
ATOM 961 O O . ILE A 1 121 ? -11.754 -9.965 12.932 1.00 97.06 121 ILE A O 1
ATOM 965 N N . PRO A 1 122 ? -12.492 -9.803 15.047 1.00 98.00 122 PRO A N 1
ATOM 966 C CA . PRO A 1 122 ? -12.586 -8.348 15.036 1.00 98.00 122 PRO A CA 1
ATOM 967 C C . PRO A 1 122 ? -11.211 -7.692 14.854 1.00 98.00 122 PRO A C 1
ATOM 969 O O . PRO A 1 122 ? -10.215 -8.131 15.437 1.00 98.00 122 PRO A O 1
ATOM 972 N N . ARG A 1 123 ? -11.158 -6.634 14.040 1.00 97.94 123 ARG A N 1
ATOM 973 C CA . ARG A 1 123 ? -9.919 -5.942 13.658 1.00 97.94 123 ARG A CA 1
ATOM 974 C C . ARG A 1 123 ? -10.104 -4.434 13.722 1.00 97.94 123 ARG A C 1
ATOM 976 O O . ARG A 1 123 ? -11.155 -3.927 13.332 1.00 97.94 123 ARG A O 1
ATOM 983 N N . LEU A 1 124 ? -9.064 -3.724 14.147 1.00 98.56 124 LEU A N 1
ATOM 984 C CA . LEU A 1 124 ? -8.971 -2.271 14.034 1.00 98.56 124 LEU A CA 1
ATOM 985 C C . LEU A 1 124 ? -7.584 -1.887 13.525 1.00 98.56 124 LEU A C 1
ATOM 987 O O . LEU A 1 124 ? -6.574 -2.248 14.130 1.00 98.56 124 LEU A O 1
ATOM 991 N N . SER A 1 125 ? -7.543 -1.127 12.436 1.00 98.62 125 SER A N 1
ATOM 992 C CA . SER A 1 125 ? -6.322 -0.467 11.981 1.00 98.62 125 SER A CA 1
ATOM 993 C C . SER A 1 125 ? -6.293 0.969 12.480 1.00 98.62 125 SER A C 1
ATOM 995 O O . SER A 1 125 ? -7.307 1.655 12.401 1.00 98.62 125 SER A O 1
ATOM 997 N N . VAL A 1 126 ? -5.146 1.402 13.002 1.00 98.56 126 VAL A N 1
ATOM 998 C CA . VAL A 1 126 ? -4.908 2.741 13.553 1.00 98.56 126 VAL A CA 1
ATOM 999 C C . VAL A 1 126 ? -3.576 3.257 13.020 1.00 98.56 126 VAL A C 1
ATOM 1001 O O . VAL A 1 126 ? -2.519 2.905 13.533 1.00 98.56 126 VAL A O 1
ATOM 1004 N N . VAL A 1 127 ? -3.610 4.076 11.973 1.00 98.75 127 VAL A N 1
ATOM 1005 C CA . VAL A 1 127 ? -2.410 4.745 11.464 1.00 98.75 127 VAL A CA 1
ATOM 1006 C C . VAL A 1 127 ? -2.062 5.900 12.394 1.00 98.75 127 VAL A C 1
ATOM 1008 O O . VAL A 1 127 ? -2.841 6.844 12.534 1.00 98.75 127 VAL A O 1
ATOM 1011 N N . ASP A 1 128 ? -0.875 5.835 12.989 1.00 98.31 128 ASP A N 1
ATOM 1012 C CA . ASP A 1 128 ? -0.273 6.945 13.722 1.00 98.31 128 ASP A CA 1
ATOM 1013 C C . ASP A 1 128 ? 0.411 7.896 12.732 1.00 98.31 128 ASP A C 1
ATOM 1015 O O . ASP A 1 128 ? 1.454 7.589 12.143 1.00 98.31 128 ASP A O 1
ATOM 1019 N N . GLY A 1 129 ? -0.224 9.049 12.533 1.00 97.06 129 GLY A N 1
ATOM 1020 C CA . GLY A 1 129 ? 0.275 10.170 11.752 1.00 97.06 129 GLY A CA 1
ATOM 1021 C C . GLY A 1 129 ? 0.606 11.370 12.629 1.00 97.06 129 GLY A C 1
ATOM 1022 O O . GLY A 1 129 ? 0.424 12.500 12.192 1.00 97.06 129 GLY A O 1
ATOM 1023 N N . LEU A 1 130 ? 1.075 11.182 13.868 1.00 96.19 130 LEU A N 1
ATOM 1024 C CA . LEU A 1 130 ? 1.599 12.307 14.645 1.00 96.19 130 LEU A CA 1
ATOM 1025 C C . LEU A 1 130 ? 2.817 12.908 13.930 1.00 96.19 130 LEU A C 1
ATOM 1027 O O . LEU A 1 130 ? 2.895 14.122 13.715 1.00 96.19 130 LEU A O 1
ATOM 1031 N N . VAL A 1 131 ? 3.735 12.033 13.511 1.00 96.25 131 VAL A N 1
ATOM 1032 C CA . VAL A 1 131 ? 4.902 12.362 12.692 1.00 96.25 131 VAL A CA 1
ATOM 1033 C C . VAL A 1 131 ? 4.905 11.475 11.454 1.00 96.25 131 VAL A C 1
ATOM 1035 O O . VAL A 1 131 ? 5.079 10.262 11.550 1.00 96.25 131 VAL A O 1
ATOM 1038 N N . GLY A 1 132 ? 4.739 12.094 10.288 1.00 96.00 132 GLY A N 1
ATOM 1039 C CA . GLY A 1 132 ? 4.881 11.432 8.999 1.00 96.00 132 GLY A CA 1
ATOM 1040 C C . GLY A 1 132 ? 6.327 11.410 8.515 1.00 96.00 132 GLY A C 1
ATOM 1041 O O . GLY A 1 132 ? 7.120 12.268 8.898 1.00 96.00 132 GLY A O 1
ATOM 1042 N N . ARG A 1 133 ? 6.676 10.468 7.637 1.00 96.62 133 ARG A N 1
ATOM 1043 C CA . ARG A 1 133 ? 7.999 10.423 6.988 1.00 96.62 133 ARG A CA 1
ATOM 1044 C C . ARG A 1 133 ? 7.885 10.246 5.479 1.00 96.62 133 ARG A C 1
ATOM 1046 O O . ARG A 1 133 ? 7.191 9.334 5.032 1.00 96.62 133 ARG A O 1
ATOM 1053 N N . ASP A 1 134 ? 8.579 11.086 4.715 1.00 96.94 134 ASP A N 1
ATOM 1054 C CA . ASP A 1 134 ? 8.690 10.947 3.261 1.00 96.94 134 ASP A CA 1
ATOM 1055 C C . ASP A 1 134 ? 9.911 10.095 2.846 1.00 96.94 134 ASP A C 1
ATOM 1057 O O . ASP A 1 134 ? 10.533 9.410 3.665 1.00 96.94 134 ASP A O 1
ATOM 1061 N N . GLY A 1 135 ? 10.230 10.077 1.551 1.00 96.50 135 GLY A N 1
ATOM 1062 C CA . GLY A 1 135 ? 11.451 9.465 1.051 1.00 96.50 135 GLY A CA 1
ATOM 1063 C C . GLY A 1 135 ? 11.351 7.949 0.863 1.00 96.50 135 GLY A C 1
ATOM 1064 O O . GLY A 1 135 ? 10.440 7.438 0.209 1.00 96.50 135 GLY A O 1
ATOM 1065 N N . THR A 1 136 ? 12.341 7.211 1.368 1.00 93.50 136 THR A N 1
ATOM 1066 C CA . THR A 1 136 ? 12.534 5.782 1.035 1.00 93.50 136 THR A CA 1
ATOM 1067 C C . THR A 1 136 ? 11.895 4.798 2.017 1.00 93.50 136 THR A C 1
ATOM 1069 O O . THR A 1 136 ? 11.968 3.597 1.766 1.00 93.50 136 THR A O 1
ATOM 1072 N N . ALA A 1 137 ? 11.289 5.286 3.107 1.00 83.06 137 ALA A N 1
ATOM 1073 C CA . ALA A 1 137 ? 10.934 4.584 4.358 1.00 83.06 137 ALA A CA 1
ATOM 1074 C C . ALA A 1 137 ? 12.083 4.263 5.320 1.00 83.06 137 ALA A C 1
ATOM 1076 O O . ALA A 1 137 ? 11.813 3.876 6.467 1.00 83.06 137 ALA A O 1
ATOM 1077 N N . PHE A 1 138 ? 13.325 4.363 4.856 1.00 82.38 138 PHE A N 1
ATOM 1078 C CA . PHE A 1 138 ? 14.511 3.935 5.588 1.00 82.38 138 PHE A CA 1
ATOM 1079 C C . PHE A 1 138 ? 15.381 5.156 5.900 1.00 82.38 138 PHE A C 1
ATOM 1081 O O . PHE A 1 138 ? 14.944 6.076 6.594 1.00 82.38 138 PHE A O 1
ATOM 1088 N N . ASN A 1 139 ? 16.595 5.167 5.356 1.00 86.56 139 ASN A N 1
ATOM 1089 C CA . ASN A 1 139 ? 17.657 6.097 5.711 1.00 86.56 139 ASN A CA 1
ATOM 1090 C C . ASN A 1 139 ? 17.453 7.496 5.117 1.00 86.56 139 ASN A C 1
ATOM 1092 O O . ASN A 1 139 ? 17.918 8.460 5.706 1.00 86.56 139 ASN A O 1
ATOM 1096 N N . GLU A 1 140 ? 16.712 7.602 4.014 1.00 94.94 140 GLU A N 1
ATOM 1097 C CA . GLU A 1 140 ? 16.549 8.851 3.253 1.00 94.94 140 GLU A CA 1
ATOM 1098 C C . GLU A 1 140 ? 15.114 9.365 3.346 1.00 94.94 140 GLU A C 1
ATOM 1100 O O . GLU A 1 140 ? 14.174 8.555 3.289 1.00 94.94 140 GLU A O 1
ATOM 1105 N N . GLY A 1 141 ? 14.971 10.685 3.468 1.00 93.88 141 GLY A N 1
ATOM 1106 C CA . GLY A 1 141 ? 13.723 11.393 3.751 1.00 93.88 141 GLY A CA 1
ATOM 1107 C C . GLY A 1 141 ? 13.741 12.184 5.065 1.00 93.88 141 GLY A C 1
ATOM 1108 O O . GLY A 1 141 ? 14.585 11.983 5.950 1.00 93.88 141 GLY A O 1
ATOM 1109 N N . ALA A 1 142 ? 12.749 13.049 5.225 1.00 95.19 142 ALA A N 1
ATOM 1110 C CA . ALA A 1 142 ? 12.513 13.915 6.367 1.00 95.19 142 ALA A CA 1
ATOM 1111 C C . ALA A 1 142 ? 11.241 13.520 7.136 1.00 95.19 142 ALA A C 1
ATOM 1113 O O . ALA A 1 142 ? 10.370 12.797 6.651 1.00 95.19 142 ALA A O 1
ATOM 1114 N N . ASN A 1 143 ? 11.164 13.991 8.379 1.00 95.75 143 ASN A N 1
ATOM 1115 C CA . ASN A 1 143 ? 10.007 13.805 9.244 1.00 95.75 143 ASN A CA 1
ATOM 1116 C C . ASN A 1 143 ? 9.164 15.085 9.260 1.00 95.75 143 ASN A C 1
ATOM 1118 O O . ASN A 1 143 ? 9.712 16.185 9.336 1.00 95.75 143 ASN A O 1
ATOM 1122 N N . TYR A 1 144 ? 7.844 14.931 9.247 1.00 95.50 144 TYR A N 1
ATOM 1123 C CA . TYR A 1 144 ? 6.877 16.018 9.134 1.00 95.50 144 TYR A CA 1
ATOM 1124 C C . TYR A 1 144 ? 5.841 15.926 10.257 1.00 95.50 144 TYR A C 1
ATOM 1126 O O . TYR A 1 144 ? 5.298 14.844 10.483 1.00 95.50 144 TYR A O 1
ATOM 1134 N N . PRO A 1 145 ? 5.538 17.028 10.962 1.00 96.00 145 PRO A N 1
ATOM 1135 C CA . PRO A 1 145 ? 4.471 17.044 11.952 1.00 96.00 145 PRO A CA 1
ATOM 1136 C C . PRO A 1 145 ? 3.123 17.022 11.227 1.00 96.00 145 PRO A C 1
ATOM 1138 O O . PRO A 1 145 ? 2.721 18.014 10.624 1.00 96.00 145 PRO A O 1
ATOM 1141 N N . LEU A 1 146 ? 2.453 15.875 11.260 1.00 96.31 146 LEU A N 1
ATOM 1142 C CA . LEU A 1 146 ? 1.177 15.660 10.581 1.00 96.31 146 LEU A CA 1
ATOM 1143 C C . LEU A 1 146 ? -0.007 15.841 11.548 1.00 96.31 146 LEU A C 1
ATOM 1145 O O . LEU A 1 146 ? -1.017 16.428 11.176 1.00 96.31 146 LEU A O 1
ATOM 1149 N N . GLY A 1 147 ? 0.150 15.432 12.812 1.00 95.69 147 GLY A N 1
ATOM 1150 C CA . GLY A 1 147 ? -0.781 15.775 13.892 1.00 95.69 147 GLY A CA 1
ATOM 1151 C C . GLY A 1 147 ? -2.130 15.052 13.863 1.00 95.69 147 GLY A C 1
ATOM 1152 O O . GLY A 1 147 ? -3.077 15.541 14.476 1.00 95.69 147 GLY A O 1
ATOM 1153 N N . TRP A 1 148 ? -2.233 13.905 13.188 1.00 96.38 148 TRP A N 1
ATOM 1154 C CA . TRP A 1 148 ? -3.480 13.144 13.077 1.00 96.38 148 TRP A CA 1
ATOM 1155 C C . TRP A 1 148 ? -3.294 11.656 13.394 1.00 96.38 148 TRP A C 1
ATOM 1157 O O . TRP A 1 148 ? -2.189 11.123 13.388 1.00 96.38 148 TRP A O 1
ATOM 1167 N N . ALA A 1 149 ? -4.401 10.964 13.648 1.00 97.81 149 ALA A N 1
ATOM 1168 C CA . ALA A 1 149 ? -4.473 9.508 13.621 1.00 97.81 149 ALA A CA 1
ATOM 1169 C C . ALA A 1 149 ? -5.717 9.101 12.826 1.00 97.81 149 ALA A C 1
ATOM 1171 O O . ALA A 1 149 ? -6.764 9.735 12.958 1.00 97.81 149 ALA A O 1
ATOM 1172 N N . VAL A 1 150 ? -5.609 8.056 12.006 1.00 98.31 150 VAL A N 1
ATOM 1173 C CA . VAL A 1 150 ? -6.744 7.508 11.245 1.00 98.31 150 VAL A CA 1
ATOM 1174 C C . VAL A 1 150 ? -7.023 6.109 11.754 1.00 98.31 150 VAL A C 1
ATOM 1176 O O . VAL A 1 150 ? -6.127 5.269 11.759 1.00 98.31 150 VAL A O 1
ATOM 1179 N N . ALA A 1 151 ? -8.262 5.848 12.166 1.00 98.38 151 ALA A N 1
ATOM 1180 C CA . ALA A 1 151 ? -8.679 4.542 12.649 1.00 98.38 151 ALA A CA 1
ATOM 1181 C C . ALA A 1 151 ? -9.890 4.020 11.874 1.00 98.38 151 ALA A C 1
ATOM 1183 O O . ALA A 1 151 ? -10.791 4.781 11.530 1.00 98.38 151 ALA A O 1
ATOM 1184 N N . GLY A 1 152 ? -9.932 2.713 11.627 1.00 98.38 152 GLY A N 1
ATOM 1185 C CA . GLY A 1 152 ? -11.044 2.089 10.921 1.00 98.38 152 GLY A CA 1
ATOM 1186 C C . GLY A 1 152 ? -10.961 0.568 10.868 1.00 98.38 152 GLY A C 1
ATOM 1187 O O . GLY A 1 152 ? -9.926 -0.041 11.143 1.00 98.38 152 GLY A O 1
ATOM 1188 N N . VAL A 1 153 ? -12.089 -0.048 10.516 1.00 97.75 153 VAL A N 1
ATOM 1189 C CA . VAL A 1 153 ? -12.248 -1.512 10.433 1.00 97.75 153 VAL A CA 1
ATOM 1190 C C . VAL A 1 153 ? -12.045 -2.066 9.017 1.00 97.75 153 VAL A C 1
ATOM 1192 O O . VAL A 1 153 ? -12.018 -3.280 8.835 1.00 97.75 153 VAL A O 1
ATOM 1195 N N . ASN A 1 154 ? -11.896 -1.190 8.016 1.00 98.56 154 ASN A N 1
ATOM 1196 C CA . ASN A 1 154 ? -11.475 -1.551 6.664 1.00 98.56 154 ASN A CA 1
ATOM 1197 C C . ASN A 1 154 ? -10.086 -0.958 6.396 1.00 98.56 154 ASN A C 1
ATOM 1199 O O . ASN A 1 154 ? -9.927 0.256 6.289 1.00 98.56 154 ASN A O 1
ATOM 1203 N N . GLU A 1 155 ? -9.093 -1.832 6.272 1.00 98.62 155 GLU A N 1
ATOM 1204 C CA . GLU A 1 155 ? -7.684 -1.495 6.066 1.00 98.62 155 GLU A CA 1
ATOM 1205 C C . GLU A 1 155 ? -7.444 -0.698 4.773 1.00 98.62 155 GLU A C 1
ATOM 1207 O O . GLU A 1 155 ? -6.601 0.192 4.760 1.00 98.62 155 GLU A O 1
ATOM 1212 N N . VAL A 1 156 ? -8.219 -0.957 3.711 1.00 98.81 156 VAL A N 1
ATOM 1213 C CA . VAL A 1 156 ? -8.133 -0.213 2.440 1.00 98.81 156 VAL A CA 1
ATOM 1214 C C . VAL A 1 156 ? -8.620 1.222 2.625 1.00 98.81 156 VAL A C 1
ATOM 1216 O O . VAL A 1 156 ? -7.972 2.149 2.151 1.00 98.81 156 VAL A O 1
ATOM 1219 N N . HIS A 1 157 ? -9.719 1.422 3.362 1.00 98.81 157 HIS A N 1
ATOM 1220 C CA . HIS A 1 157 ? -10.251 2.764 3.621 1.00 98.81 157 HIS A CA 1
ATOM 1221 C C . HIS A 1 157 ? -9.295 3.578 4.500 1.00 98.81 157 HIS A C 1
ATOM 1223 O O . HIS A 1 157 ? -9.048 4.751 4.228 1.00 98.81 157 HIS A O 1
ATOM 1229 N N . VAL A 1 158 ? -8.734 2.944 5.537 1.00 98.81 158 VAL A N 1
ATOM 1230 C CA . VAL A 1 158 ? -7.741 3.566 6.424 1.00 98.81 158 VAL A CA 1
ATOM 1231 C C . VAL A 1 158 ? -6.517 4.007 5.625 1.00 98.81 158 VAL A C 1
ATOM 1233 O O . VAL A 1 158 ? -6.100 5.158 5.741 1.00 98.81 158 VAL A O 1
ATOM 1236 N N . ASP A 1 159 ? -5.985 3.134 4.771 1.00 98.81 159 ASP A N 1
ATOM 1237 C CA . ASP A 1 159 ? -4.828 3.451 3.938 1.00 98.81 159 ASP A CA 1
ATOM 1238 C C . ASP A 1 159 ? -5.127 4.512 2.878 1.00 98.81 159 ASP A C 1
ATOM 1240 O O . ASP A 1 159 ? -4.270 5.358 2.618 1.00 98.81 159 ASP A O 1
ATOM 1244 N N . ALA A 1 160 ? -6.326 4.514 2.289 1.00 98.88 160 ALA A N 1
ATOM 1245 C CA . ALA A 1 160 ? -6.737 5.531 1.327 1.00 98.88 160 ALA A CA 1
ATOM 1246 C C . ALA A 1 160 ? -6.825 6.919 1.979 1.00 98.88 160 ALA A C 1
ATOM 1248 O O . ALA A 1 160 ? -6.212 7.873 1.498 1.00 98.88 160 ALA A O 1
ATOM 1249 N N . VAL A 1 161 ? -7.503 7.033 3.125 1.00 98.75 161 VAL A N 1
ATOM 1250 C CA . VAL A 1 161 ? -7.611 8.304 3.859 1.00 98.75 161 VAL A CA 1
ATOM 1251 C C . VAL A 1 161 ? -6.244 8.759 4.371 1.00 98.75 161 VAL A C 1
ATOM 1253 O O . VAL A 1 161 ? -5.886 9.922 4.202 1.00 98.75 161 VAL A O 1
ATOM 1256 N N . ALA A 1 162 ? -5.436 7.863 4.942 1.00 98.69 162 ALA A N 1
ATOM 1257 C CA . ALA A 1 162 ? -4.103 8.213 5.427 1.00 98.69 162 ALA A CA 1
ATOM 1258 C C . ALA A 1 162 ? -3.163 8.640 4.283 1.00 98.69 162 ALA A C 1
ATOM 1260 O O . ALA A 1 162 ? -2.468 9.645 4.413 1.00 98.69 162 ALA A O 1
ATOM 1261 N N . THR A 1 163 ? -3.185 7.951 3.136 1.00 98.69 163 THR A N 1
ATOM 1262 C CA . THR A 1 163 ? -2.453 8.358 1.920 1.00 98.69 163 THR A CA 1
ATOM 1263 C C . THR A 1 163 ? -2.867 9.761 1.464 1.00 98.69 163 THR A C 1
ATOM 1265 O O . THR A 1 163 ? -2.004 10.601 1.200 1.00 98.69 163 THR A O 1
ATOM 1268 N N . TYR A 1 164 ? -4.172 10.053 1.453 1.00 98.62 164 TYR A N 1
ATOM 1269 C CA . TYR A 1 164 ? -4.700 11.378 1.117 1.00 98.62 164 TYR A CA 1
ATOM 1270 C C . TYR A 1 164 ? -4.212 12.468 2.081 1.00 98.62 164 TYR A C 1
ATOM 1272 O O . TYR A 1 164 ? -3.740 13.526 1.650 1.00 98.62 164 TYR A O 1
ATOM 1280 N N . LEU A 1 165 ? -4.253 12.188 3.388 1.00 98.44 165 LEU A N 1
ATOM 1281 C CA . LEU A 1 165 ? -3.768 13.081 4.444 1.00 98.44 165 LEU A CA 1
ATOM 1282 C C . LEU A 1 165 ? -2.245 13.270 4.430 1.00 98.44 165 LEU A C 1
ATOM 1284 O O . LEU A 1 165 ? -1.755 14.276 4.932 1.00 98.44 165 LEU A O 1
ATOM 1288 N N . MET A 1 166 ? -1.483 12.365 3.811 1.00 98.31 166 MET A N 1
ATOM 1289 C CA . MET A 1 166 ? -0.054 12.559 3.519 1.00 98.31 166 MET A CA 1
ATOM 1290 C C . MET A 1 166 ? 0.193 13.451 2.286 1.00 98.31 166 MET A C 1
ATOM 1292 O O . MET A 1 166 ? 1.341 13.721 1.926 1.00 98.31 166 MET A O 1
ATOM 1296 N N . GLY A 1 167 ? -0.873 13.926 1.638 1.00 97.31 167 GLY A N 1
ATOM 1297 C CA . GLY A 1 167 ? -0.830 14.785 0.458 1.00 97.31 167 GLY A CA 1
ATOM 1298 C C . GLY A 1 167 ? -0.786 14.028 -0.871 1.00 97.31 167 GLY A C 1
ATOM 1299 O O . GLY A 1 167 ? -0.812 14.680 -1.913 1.00 97.31 167 GLY A O 1
ATOM 1300 N N . LEU A 1 168 ? -0.760 12.696 -0.850 1.00 97.88 168 LEU A N 1
ATOM 1301 C CA . LEU A 1 168 ? -0.683 11.840 -2.035 1.00 97.88 168 LEU A CA 1
ATOM 1302 C C . LEU A 1 168 ? -2.079 11.501 -2.570 1.00 97.88 168 LEU A C 1
ATOM 1304 O O . LEU A 1 168 ? -3.070 11.636 -1.860 1.00 97.88 168 LEU A O 1
ATOM 1308 N N . ASP A 1 169 ? -2.155 11.057 -3.823 1.00 97.81 169 ASP A N 1
ATOM 1309 C CA . ASP A 1 169 ? -3.401 10.568 -4.414 1.00 97.81 169 ASP A CA 1
ATOM 1310 C C . ASP A 1 169 ? -3.560 9.054 -4.160 1.00 97.81 169 ASP A C 1
ATOM 1312 O O . ASP A 1 169 ? -2.760 8.255 -4.669 1.00 97.81 169 ASP A O 1
ATOM 1316 N N . PRO A 1 170 ? -4.578 8.623 -3.394 1.00 98.44 170 PRO A N 1
ATOM 1317 C CA . PRO A 1 170 ? -4.854 7.205 -3.182 1.00 98.44 170 PRO A CA 1
ATOM 1318 C C . PRO A 1 170 ? -5.178 6.451 -4.475 1.00 98.44 170 PRO A C 1
ATOM 1320 O O . PRO A 1 170 ? -4.811 5.284 -4.602 1.00 98.44 170 PRO A O 1
ATOM 1323 N N . GLN A 1 171 ? -5.806 7.111 -5.454 1.00 98.12 171 GLN A N 1
ATOM 1324 C CA . GLN A 1 171 ? -6.195 6.496 -6.727 1.00 98.12 171 GLN A CA 1
ATOM 1325 C C . GLN A 1 171 ? -5.004 6.266 -7.658 1.00 98.12 171 GLN A C 1
ATOM 1327 O O . GLN A 1 171 ? -5.068 5.402 -8.529 1.00 98.12 171 GLN A O 1
ATOM 1332 N N . ALA A 1 172 ? -3.900 6.986 -7.449 1.00 97.56 172 ALA A N 1
ATOM 1333 C CA . ALA A 1 172 ? -2.628 6.756 -8.129 1.00 97.56 172 ALA A CA 1
ATOM 1334 C C . ALA A 1 172 ? -1.686 5.821 -7.346 1.00 97.56 172 ALA A C 1
ATOM 1336 O O . ALA A 1 172 ? -0.624 5.447 -7.847 1.00 97.56 172 ALA A O 1
ATOM 1337 N N . THR A 1 173 ? -2.029 5.459 -6.105 1.00 98.25 173 THR A N 1
ATOM 1338 C CA . THR A 1 173 ? -1.153 4.677 -5.227 1.00 98.25 173 THR A CA 1
ATOM 1339 C C . THR A 1 173 ? -1.246 3.185 -5.566 1.00 98.25 173 THR A C 1
ATOM 1341 O O . THR A 1 173 ? -2.311 2.592 -5.387 1.00 98.25 173 THR A O 1
ATOM 1344 N N . PRO A 1 174 ? -0.145 2.535 -6.001 1.00 97.94 174 PRO A N 1
ATOM 1345 C CA . PRO A 1 174 ? -0.219 1.227 -6.651 1.00 97.94 174 PRO A CA 1
ATOM 1346 C C . PRO A 1 174 ? -0.970 0.142 -5.875 1.00 97.94 174 PRO A C 1
ATOM 1348 O O . PRO A 1 174 ? -1.943 -0.414 -6.370 1.00 97.94 174 PRO A O 1
ATOM 1351 N N . TYR A 1 175 ? -0.586 -0.148 -4.629 1.00 98.44 175 TYR A N 1
ATOM 1352 C CA . TYR A 1 175 ? -1.209 -1.256 -3.893 1.00 98.44 175 TYR A CA 1
ATOM 1353 C C . TYR A 1 175 ? -2.695 -1.012 -3.573 1.00 98.44 175 TYR A C 1
ATOM 1355 O O . TYR A 1 175 ? -3.448 -1.974 -3.415 1.00 98.44 175 TYR A O 1
ATOM 1363 N N . LEU A 1 176 ? -3.126 0.255 -3.505 1.00 98.75 176 LEU A N 1
ATOM 1364 C CA . LEU A 1 176 ? -4.528 0.624 -3.316 1.00 98.75 176 LEU A CA 1
ATOM 1365 C C . LEU A 1 176 ? -5.349 0.344 -4.577 1.00 98.75 176 LEU A C 1
ATOM 1367 O O . LEU A 1 176 ? -6.441 -0.205 -4.460 1.00 98.75 176 LEU A O 1
ATOM 1371 N N . GLN A 1 177 ? -4.807 0.613 -5.770 1.00 98.62 177 GLN A N 1
ATOM 1372 C CA . GLN A 1 177 ? -5.462 0.260 -7.038 1.00 98.62 177 GLN A CA 1
ATOM 1373 C C . GLN A 1 177 ? -5.730 -1.248 -7.131 1.00 98.62 177 GLN A C 1
ATOM 1375 O O . GLN A 1 177 ? -6.835 -1.660 -7.478 1.00 98.62 177 GLN A O 1
ATOM 1380 N N . PHE A 1 178 ? -4.754 -2.077 -6.746 1.00 98.62 178 PHE A N 1
ATOM 1381 C CA . PHE A 1 178 ? -4.896 -3.537 -6.741 1.00 98.62 178 PHE A CA 1
ATOM 1382 C C . PHE A 1 178 ? -5.924 -4.008 -5.705 1.00 98.62 178 PHE A C 1
ATOM 1384 O O . PHE A 1 178 ? -6.763 -4.860 -6.003 1.00 98.62 178 PHE A O 1
ATOM 1391 N N . ALA A 1 179 ? -5.905 -3.436 -4.497 1.00 98.69 179 ALA A N 1
ATOM 1392 C CA . ALA A 1 179 ? -6.888 -3.762 -3.467 1.00 98.69 179 ALA A CA 1
ATOM 1393 C C . ALA A 1 179 ? -8.316 -3.364 -3.886 1.00 98.69 179 ALA A C 1
ATOM 1395 O O . ALA A 1 179 ? -9.257 -4.136 -3.684 1.00 98.69 179 ALA A O 1
ATOM 1396 N N . HIS A 1 180 ? -8.474 -2.194 -4.506 1.00 98.75 180 HIS A N 1
ATOM 1397 C CA . HIS A 1 180 ? -9.748 -1.711 -5.029 1.00 98.75 180 HIS A CA 1
ATOM 1398 C C . HIS A 1 180 ? -10.269 -2.575 -6.180 1.00 98.75 180 HIS A C 1
ATOM 1400 O O . HIS A 1 180 ? -11.422 -2.997 -6.146 1.00 98.75 180 HIS A O 1
ATOM 1406 N N . ALA A 1 181 ? -9.414 -2.912 -7.152 1.00 98.44 181 ALA A N 1
ATOM 1407 C CA . ALA A 1 181 ? -9.772 -3.773 -8.280 1.00 98.44 181 ALA A CA 1
ATOM 1408 C C . ALA A 1 181 ? -10.243 -5.170 -7.834 1.00 98.44 181 ALA A C 1
ATOM 1410 O O . ALA A 1 181 ? -11.069 -5.791 -8.498 1.00 98.44 181 ALA A O 1
ATOM 1411 N N . ARG A 1 182 ? -9.765 -5.645 -6.676 1.00 98.25 182 ARG A N 1
ATOM 1412 C CA . ARG A 1 182 ? -10.213 -6.889 -6.025 1.00 98.25 182 ARG A CA 1
ATOM 1413 C C . ARG A 1 182 ? -11.442 -6.719 -5.121 1.00 98.25 182 ARG A C 1
ATOM 1415 O O . ARG A 1 182 ? -11.817 -7.660 -4.429 1.00 98.25 182 ARG A O 1
ATOM 1422 N N . GLY A 1 183 ? -12.051 -5.535 -5.076 1.00 98.31 183 GLY A N 1
ATOM 1423 C CA . GLY A 1 183 ? -13.243 -5.257 -4.272 1.00 98.31 183 GLY A CA 1
ATOM 1424 C C . GLY A 1 183 ? -13.001 -5.226 -2.759 1.00 98.31 183 GLY A C 1
ATOM 1425 O O . GLY A 1 183 ? -13.937 -5.411 -1.986 1.00 98.31 183 GLY A O 1
ATOM 1426 N N . LEU A 1 184 ? -11.761 -5.007 -2.303 1.00 98.50 184 LEU A N 1
ATOM 1427 C CA . LEU A 1 184 ? -11.423 -5.053 -0.872 1.00 98.5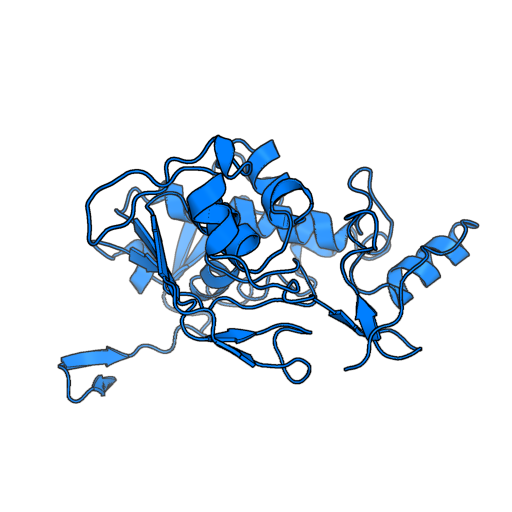0 184 LEU A CA 1
ATOM 1428 C C . LEU A 1 184 ? -11.774 -3.757 -0.119 1.00 98.50 184 LEU A C 1
ATOM 1430 O O . LEU A 1 184 ? -11.830 -3.761 1.117 1.00 98.50 184 LEU A O 1
ATOM 1434 N N . GLY A 1 185 ? -12.036 -2.668 -0.841 1.00 98.50 185 GLY A N 1
ATOM 1435 C CA . GLY A 1 185 ? -12.520 -1.399 -0.302 1.00 98.50 185 GLY A CA 1
ATOM 1436 C C . GLY A 1 185 ? -12.506 -0.273 -1.336 1.00 98.50 185 GLY A C 1
ATOM 1437 O O . GLY A 1 185 ? -11.923 -0.405 -2.416 1.00 98.50 185 GLY A O 1
ATOM 1438 N N . ALA A 1 186 ? -13.159 0.835 -0.995 1.00 98.69 186 ALA A N 1
ATOM 1439 C CA . ALA A 1 186 ? -13.078 2.078 -1.752 1.00 98.69 186 ALA A CA 1
ATOM 1440 C C . ALA A 1 186 ? -11.722 2.757 -1.518 1.00 98.69 186 ALA A C 1
ATOM 1442 O O . ALA A 1 186 ? -11.132 2.629 -0.442 1.00 98.69 186 ALA A O 1
ATOM 1443 N N . ILE A 1 187 ? -11.235 3.468 -2.535 1.00 98.62 187 ILE A N 1
ATOM 1444 C CA . ILE A 1 187 ? -9.974 4.221 -2.466 1.00 98.62 187 ILE A CA 1
ATOM 1445 C C . ILE A 1 187 ? -10.149 5.706 -2.773 1.00 98.62 187 ILE A C 1
ATOM 1447 O O . ILE A 1 187 ? -9.216 6.467 -2.554 1.00 98.62 187 ILE A O 1
ATOM 1451 N N . ASP A 1 188 ? -11.324 6.139 -3.231 1.00 98.12 188 ASP A N 1
ATOM 1452 C CA . ASP A 1 188 ? -11.657 7.559 -3.297 1.00 98.12 188 ASP A CA 1
ATOM 1453 C C . ASP A 1 188 ? -12.042 8.053 -1.887 1.00 98.12 188 ASP A C 1
ATOM 1455 O O . ASP A 1 188 ? -13.024 7.561 -1.322 1.00 98.12 188 ASP A O 1
ATOM 1459 N N . PRO A 1 189 ? -11.317 9.025 -1.296 1.00 96.56 189 PRO A N 1
ATOM 1460 C CA . PRO A 1 189 ? -11.695 9.613 -0.012 1.00 96.56 189 PRO A CA 1
ATOM 1461 C C . PRO A 1 189 ? -13.114 10.194 0.010 1.00 96.56 189 PRO A C 1
ATOM 1463 O O . PRO A 1 189 ? -13.712 10.266 1.078 1.00 96.56 189 PRO A O 1
ATOM 1466 N N . GLY A 1 190 ? -13.666 10.600 -1.139 1.00 96.31 190 GLY A N 1
ATOM 1467 C CA . GLY A 1 190 ? -15.043 11.086 -1.250 1.00 96.31 190 GLY A CA 1
ATOM 1468 C C . GLY A 1 190 ? -16.113 10.004 -1.054 1.00 96.31 190 GLY A C 1
ATOM 1469 O O . GLY A 1 190 ? -17.252 10.334 -0.730 1.00 96.31 190 GLY A O 1
ATOM 1470 N N . GLU A 1 191 ? -15.756 8.727 -1.209 1.00 97.12 191 GLU A N 1
ATOM 1471 C CA . GLU A 1 191 ? -16.644 7.575 -0.991 1.00 97.12 191 GLU A CA 1
ATOM 1472 C C . GLU A 1 191 ? -16.520 6.984 0.423 1.00 97.12 191 GLU A C 1
ATOM 1474 O O . GLU A 1 191 ? -17.231 6.042 0.781 1.00 97.12 191 GLU A O 1
ATOM 1479 N N . ILE A 1 192 ? -15.613 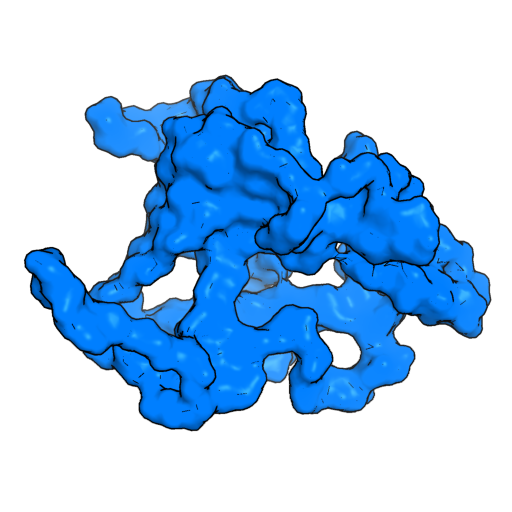7.524 1.241 1.00 98.31 192 ILE A N 1
ATOM 1480 C CA . ILE A 1 192 ? -15.324 7.037 2.587 1.00 98.31 192 ILE A CA 1
ATOM 1481 C C . ILE A 1 192 ? -15.850 8.058 3.596 1.00 98.31 192 ILE A C 1
ATOM 1483 O O . ILE A 1 192 ? -15.405 9.202 3.636 1.00 98.31 192 ILE A O 1
ATOM 1487 N N . GLU A 1 193 ? -16.777 7.642 4.461 1.00 97.69 193 GLU A N 1
ATOM 1488 C CA . GLU A 1 193 ? -17.213 8.482 5.577 1.00 97.69 193 GLU A CA 1
ATOM 1489 C C . GLU A 1 193 ? -16.075 8.622 6.597 1.00 97.69 193 GLU A C 1
ATOM 1491 O O . GLU A 1 193 ? -15.671 7.655 7.247 1.00 97.69 193 GLU A O 1
ATOM 1496 N N . VAL A 1 194 ? -15.558 9.843 6.738 1.00 98.12 194 VAL A N 1
ATOM 1497 C CA . VAL A 1 194 ? -14.543 10.188 7.736 1.00 98.12 194 VAL A CA 1
ATOM 1498 C C . VAL A 1 194 ? -15.196 11.028 8.821 1.00 98.12 194 VAL A C 1
ATOM 1500 O O . VAL A 1 194 ? -15.821 12.043 8.531 1.00 98.12 194 VAL A O 1
ATOM 1503 N N . VAL A 1 195 ? -15.035 10.621 10.077 1.00 97.56 195 VAL A N 1
ATOM 1504 C CA . VAL A 1 195 ? -15.630 11.287 11.241 1.00 97.56 195 VAL A CA 1
ATOM 1505 C C . VAL A 1 195 ? -14.519 11.806 12.145 1.00 97.56 195 VAL A C 1
ATOM 1507 O O . VAL A 1 195 ? -13.589 11.068 12.469 1.00 97.56 195 VAL A O 1
ATOM 1510 N N . ASP A 1 196 ? -14.625 13.059 12.585 1.00 96.25 196 ASP A N 1
ATOM 1511 C CA . ASP A 1 196 ? -13.810 13.548 13.694 1.00 96.25 196 ASP A CA 1
ATOM 1512 C C . ASP A 1 196 ? -14.312 12.927 15.000 1.00 96.25 196 ASP A C 1
ATOM 1514 O O . ASP A 1 196 ? -15.438 13.173 15.435 1.00 96.25 196 ASP A O 1
ATOM 1518 N N . LEU A 1 197 ? -13.464 12.123 15.640 1.00 93.69 197 LEU A N 1
ATOM 1519 C CA . LEU A 1 197 ? -13.834 11.367 16.832 1.00 93.69 197 LEU A CA 1
ATOM 1520 C C . LEU A 1 197 ? -14.181 12.272 18.023 1.00 93.69 197 LEU A C 1
ATOM 1522 O O . LEU A 1 197 ? -14.990 11.882 18.863 1.00 93.69 197 LEU A O 1
ATOM 1526 N N . ALA A 1 198 ? -13.582 13.464 18.112 1.00 93.19 198 ALA A N 1
ATOM 1527 C CA . ALA A 1 198 ? -13.814 14.372 19.232 1.00 93.19 198 ALA A CA 1
ATOM 1528 C C . ALA A 1 198 ? -15.206 15.017 19.170 1.00 93.19 198 ALA A C 1
ATOM 1530 O O . ALA A 1 198 ? -15.908 15.077 20.180 1.00 93.19 198 ALA A O 1
ATOM 1531 N N . SER A 1 199 ? -15.609 15.496 17.992 1.00 95.50 199 SER A N 1
ATOM 1532 C CA . SER A 1 199 ? -16.923 16.114 17.782 1.00 95.50 199 SER A CA 1
ATOM 1533 C C . SER A 1 199 ? -18.027 15.120 17.410 1.00 95.50 199 SER A C 1
ATOM 1535 O O . SER A 1 199 ? -19.206 15.449 17.538 1.00 95.50 199 SER A O 1
ATOM 1537 N N . GLY A 1 200 ? -17.669 13.926 16.930 1.00 95.81 200 GLY A N 1
ATOM 1538 C CA . GLY A 1 200 ? -18.600 12.954 16.354 1.00 95.81 200 GLY A CA 1
ATOM 1539 C C . GLY A 1 200 ? -19.185 13.393 15.008 1.00 95.81 200 GLY A C 1
ATOM 1540 O O . GLY A 1 200 ? -20.185 12.828 14.568 1.00 95.81 200 GLY A O 1
ATOM 1541 N N . THR A 1 201 ? -18.609 14.415 14.367 1.00 96.38 201 THR A N 1
ATOM 1542 C CA . THR A 1 201 ? -19.127 14.974 13.113 1.00 96.38 201 THR A CA 1
ATOM 1543 C C . THR A 1 201 ? -18.410 14.397 11.900 1.00 96.38 201 THR A C 1
ATOM 1545 O O . THR A 1 201 ? -17.193 14.212 11.908 1.00 96.38 201 THR A O 1
ATOM 1548 N N . ALA A 1 202 ? -19.170 14.121 10.840 1.00 97.00 202 ALA A N 1
ATOM 1549 C CA . ALA A 1 202 ? -18.597 13.755 9.554 1.00 97.00 202 ALA A CA 1
ATOM 1550 C C . ALA A 1 202 ? -17.836 14.951 8.957 1.00 97.00 202 ALA A C 1
ATOM 1552 O O . ALA A 1 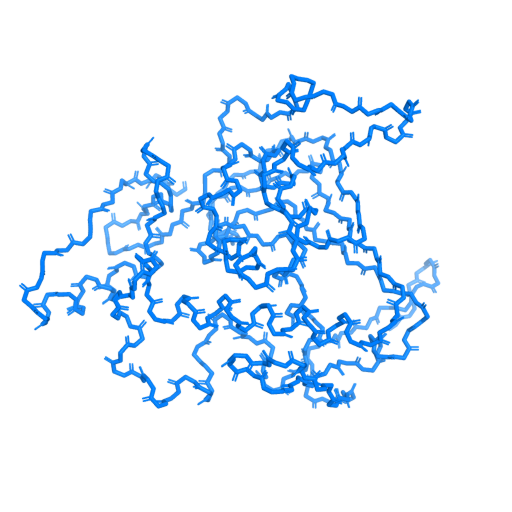202 ? -18.359 16.068 8.886 1.00 97.00 202 ALA A O 1
ATOM 1553 N N . LEU A 1 203 ? -16.603 14.713 8.517 1.00 96.50 203 LEU A N 1
ATOM 1554 C CA . LEU A 1 203 ? -15.770 15.704 7.854 1.00 96.50 203 LEU A CA 1
ATOM 1555 C C . LEU A 1 203 ? -16.200 15.851 6.395 1.00 96.50 203 LEU A C 1
ATOM 1557 O O . LEU A 1 203 ? -16.305 14.878 5.652 1.00 96.50 203 LEU A O 1
ATOM 1561 N N . SER A 1 204 ? -16.411 17.094 5.962 1.00 96.06 204 SER A N 1
ATOM 1562 C CA . SER A 1 204 ? -16.571 17.388 4.536 1.00 96.06 204 SER A CA 1
ATOM 1563 C C . SER A 1 204 ? -15.248 17.189 3.788 1.00 96.06 204 SER A C 1
ATOM 1565 O O . SER A 1 204 ? -14.173 17.285 4.381 1.00 96.06 204 SER A O 1
ATOM 1567 N N . GLY A 1 205 ? -15.303 17.014 2.463 1.00 94.56 205 GLY A N 1
ATOM 1568 C CA . GLY A 1 205 ? -14.089 16.944 1.640 1.00 94.56 205 GLY A CA 1
ATOM 1569 C C . GLY A 1 205 ? -13.188 18.182 1.774 1.00 94.56 205 GLY A C 1
ATOM 1570 O O . GLY A 1 205 ? -11.967 18.051 1.754 1.00 94.56 205 GLY A O 1
ATOM 1571 N N . ALA A 1 206 ? -13.772 19.368 1.987 1.00 96.12 206 ALA A N 1
ATOM 1572 C CA . ALA A 1 206 ? -13.019 20.595 2.253 1.00 96.12 206 ALA A CA 1
ATOM 1573 C C . ALA A 1 206 ? -12.304 20.541 3.612 1.00 96.12 206 ALA A C 1
ATOM 1575 O O . ALA A 1 206 ? -11.105 20.792 3.674 1.00 96.12 206 ALA A O 1
ATOM 1576 N N . ALA A 1 207 ? -13.005 20.125 4.672 1.00 95.56 207 ALA A N 1
ATOM 1577 C CA . ALA A 1 207 ? -12.407 19.963 5.999 1.00 95.56 207 ALA A CA 1
ATOM 1578 C C . ALA A 1 207 ? -11.289 18.906 5.994 1.00 95.56 207 ALA A C 1
ATOM 1580 O O . ALA A 1 207 ? -10.242 19.108 6.597 1.00 95.56 207 ALA A O 1
ATOM 1581 N N . LEU A 1 208 ? -11.468 17.801 5.262 1.00 94.88 208 LEU A N 1
ATOM 1582 C CA . LEU A 1 208 ? -10.429 16.783 5.107 1.00 94.88 208 LEU A CA 1
ATOM 1583 C C . LEU A 1 208 ? -9.227 17.308 4.303 1.00 94.88 208 LEU A C 1
ATOM 1585 O O . LEU A 1 208 ? -8.085 16.972 4.606 1.00 94.88 208 LEU A O 1
ATOM 1589 N N . ALA A 1 209 ? -9.462 18.140 3.285 1.00 96.06 209 ALA A N 1
ATOM 1590 C CA . ALA A 1 209 ? -8.396 18.762 2.502 1.00 96.06 209 ALA A CA 1
ATOM 1591 C C . ALA A 1 209 ? -7.558 19.756 3.325 1.00 96.06 209 ALA A C 1
ATOM 1593 O O . ALA A 1 209 ? -6.352 19.834 3.109 1.00 96.06 209 ALA A O 1
ATOM 1594 N N . GLU A 1 210 ? -8.163 20.467 4.280 1.00 95.81 210 GLU A N 1
ATOM 1595 C CA . GLU A 1 210 ? -7.463 21.387 5.192 1.00 95.81 210 GLU A CA 1
ATOM 1596 C C . GLU A 1 210 ? -6.470 20.677 6.127 1.00 95.81 210 GLU A C 1
ATOM 1598 O O . GLU A 1 210 ? -5.512 21.295 6.585 1.00 95.81 210 GLU A O 1
ATOM 1603 N N . LEU A 1 211 ? -6.660 19.377 6.378 1.00 95.31 211 LEU A N 1
ATOM 1604 C CA . LEU A 1 211 ? -5.750 18.559 7.187 1.00 95.31 211 LEU A CA 1
ATOM 1605 C C . LEU A 1 211 ? -4.506 18.088 6.415 1.00 95.31 211 LEU A C 1
ATOM 1607 O O . LEU A 1 211 ? -3.600 17.499 7.007 1.00 95.31 211 LEU A O 1
ATOM 1611 N N . ARG A 1 212 ? -4.452 18.305 5.096 1.00 96.62 212 ARG A N 1
ATOM 1612 C CA . ARG A 1 212 ? -3.321 17.879 4.264 1.00 96.62 212 ARG A CA 1
ATOM 1613 C C . ARG A 1 212 ? -2.129 18.819 4.437 1.00 96.62 212 ARG A C 1
ATOM 1615 O O . ARG A 1 212 ? -2.304 20.028 4.603 1.00 96.62 212 ARG A O 1
ATOM 1622 N N . PRO A 1 213 ? -0.895 18.307 4.312 1.00 95.00 213 PRO A N 1
ATOM 1623 C CA . PRO A 1 213 ? 0.277 19.162 4.250 1.00 95.00 213 PRO A CA 1
ATOM 1624 C C . PRO A 1 213 ? 0.256 20.010 2.970 1.00 95.00 213 PRO A C 1
ATOM 1626 O O . PRO A 1 213 ? -0.248 19.589 1.929 1.00 95.00 213 PRO A O 1
ATOM 1629 N N . VAL A 1 214 ? 0.872 21.195 3.032 1.00 92.06 214 VAL A N 1
ATOM 1630 C CA . VAL A 1 214 ? 1.001 22.109 1.879 1.00 92.06 214 VAL A CA 1
ATOM 1631 C C . VAL A 1 214 ? 1.733 21.446 0.708 1.00 92.06 214 VAL A C 1
ATOM 1633 O O . VAL A 1 214 ? 1.391 21.672 -0.450 1.00 92.06 214 VAL A O 1
ATOM 1636 N N . ALA A 1 215 ? 2.743 20.630 1.014 1.00 92.75 215 ALA A N 1
ATOM 1637 C CA . ALA A 1 215 ? 3.464 19.818 0.046 1.00 92.75 215 ALA A CA 1
ATOM 1638 C C . ALA A 1 215 ? 3.299 18.333 0.401 1.00 92.75 215 ALA A C 1
ATOM 1640 O O . ALA A 1 215 ? 3.367 17.991 1.585 1.00 92.75 215 ALA A O 1
ATOM 1641 N N . PRO A 1 216 ? 3.107 17.448 -0.591 1.00 95.25 216 PRO A N 1
ATOM 1642 C CA . PRO A 1 216 ? 2.980 16.022 -0.334 1.00 95.25 216 PRO A CA 1
ATOM 1643 C C . PRO A 1 216 ? 4.275 15.448 0.238 1.00 95.25 216 PRO A C 1
ATOM 1645 O O . PRO A 1 216 ? 5.370 15.819 -0.192 1.00 95.25 216 PRO A O 1
ATOM 1648 N N . LEU A 1 217 ? 4.147 14.484 1.150 1.00 96.94 217 LEU A N 1
ATOM 1649 C CA . LEU A 1 217 ? 5.273 13.652 1.563 1.00 96.94 217 LEU A CA 1
ATOM 1650 C C . LEU A 1 217 ? 5.659 12.773 0.370 1.00 96.94 217 LEU A C 1
ATOM 1652 O O . LEU A 1 217 ? 4.974 11.801 0.061 1.00 96.94 217 LEU A O 1
ATOM 1656 N N . MET A 1 218 ? 6.732 13.122 -0.335 1.00 96.88 218 MET A N 1
ATOM 1657 C CA . MET A 1 218 ? 7.075 12.482 -1.603 1.00 96.88 218 MET A CA 1
ATOM 1658 C C . MET A 1 218 ? 7.835 11.162 -1.387 1.00 96.88 218 MET A C 1
ATOM 1660 O O . MET A 1 218 ? 8.948 11.178 -0.856 1.00 96.88 218 MET A O 1
ATOM 1664 N N . PRO A 1 219 ? 7.305 10.003 -1.824 1.00 97.62 219 PRO A N 1
ATOM 1665 C CA . PRO A 1 219 ? 8.099 8.787 -1.894 1.00 97.62 219 PRO A CA 1
ATOM 1666 C C . PRO A 1 219 ? 9.186 8.913 -2.963 1.00 97.62 219 PRO A C 1
ATOM 1668 O O . PRO A 1 219 ? 8.934 9.374 -4.079 1.00 97.62 219 PRO A O 1
ATOM 1671 N N . ILE A 1 220 ? 10.391 8.442 -2.644 1.00 97.56 220 ILE A N 1
ATOM 1672 C CA . ILE A 1 220 ? 11.518 8.409 -3.583 1.00 97.56 220 ILE A CA 1
ATOM 1673 C C . ILE A 1 220 ? 12.113 7.008 -3.676 1.00 97.56 220 ILE A C 1
ATOM 1675 O O . ILE A 1 220 ? 11.947 6.156 -2.801 1.00 97.56 220 ILE A O 1
ATOM 1679 N N . SER A 1 221 ? 12.824 6.757 -4.765 1.00 97.00 221 SER A N 1
ATOM 1680 C CA . SER A 1 221 ? 13.552 5.516 -4.999 1.00 97.00 221 SER A CA 1
ATOM 1681 C C . SER A 1 221 ? 14.929 5.792 -5.563 1.00 97.00 221 SER A C 1
ATOM 1683 O O . SER A 1 221 ? 15.165 6.815 -6.197 1.00 97.00 221 SER A O 1
ATOM 1685 N N . ARG A 1 222 ? 15.857 4.873 -5.304 1.00 95.69 222 ARG A N 1
ATOM 1686 C CA . ARG A 1 222 ? 17.234 4.981 -5.775 1.00 95.69 222 ARG A CA 1
ATOM 1687 C C . ARG A 1 222 ? 17.356 4.454 -7.204 1.00 95.69 222 ARG A C 1
ATOM 1689 O O . ARG A 1 222 ? 16.729 3.454 -7.546 1.00 95.69 222 ARG A O 1
ATOM 1696 N N . CYS A 1 223 ? 18.196 5.109 -7.992 1.00 95.06 223 CYS A N 1
ATOM 1697 C CA . CYS A 1 223 ? 18.704 4.650 -9.282 1.00 95.06 223 CYS A CA 1
ATOM 1698 C C . CYS A 1 223 ? 20.212 4.954 -9.385 1.00 95.06 223 CYS A C 1
ATOM 1700 O O . CYS A 1 223 ? 20.785 5.606 -8.504 1.00 95.06 223 CYS A O 1
ATOM 1702 N N . LYS A 1 224 ? 20.875 4.531 -10.466 1.00 91.56 224 LYS A N 1
ATOM 1703 C CA . LYS A 1 224 ? 22.296 4.826 -10.737 1.00 91.56 224 LYS A CA 1
ATOM 1704 C C . LYS A 1 224 ? 22.615 6.325 -10.685 1.00 91.56 224 LYS A C 1
ATOM 1706 O O . LYS A 1 224 ? 23.709 6.694 -10.271 1.00 91.56 224 LYS A O 1
ATOM 1711 N N . GLY A 1 225 ? 21.663 7.176 -11.075 1.00 87.94 225 GLY A N 1
ATOM 1712 C CA . GLY A 1 225 ? 21.801 8.636 -11.107 1.00 87.94 225 GLY A CA 1
ATOM 1713 C C . GLY A 1 225 ? 21.481 9.368 -9.796 1.00 87.94 225 GLY A C 1
ATOM 1714 O O . GLY A 1 225 ? 21.455 10.594 -9.804 1.00 87.94 225 GLY A O 1
ATOM 1715 N N . GLY A 1 226 ? 21.215 8.658 -8.693 1.00 94.69 226 GLY A N 1
ATOM 1716 C CA . GLY A 1 226 ? 20.793 9.251 -7.419 1.00 94.69 226 GLY A CA 1
ATOM 1717 C C . GLY A 1 226 ? 19.393 8.791 -7.024 1.00 94.69 226 GLY A C 1
ATOM 1718 O O . GLY A 1 226 ? 19.125 7.590 -6.999 1.00 94.69 226 GLY A O 1
ATOM 1719 N N . TYR A 1 227 ? 18.498 9.729 -6.719 1.00 96.88 227 TYR A N 1
ATOM 1720 C CA . TYR A 1 227 ? 17.113 9.433 -6.354 1.00 96.88 227 TYR A CA 1
ATOM 1721 C C . TYR A 1 227 ? 16.136 9.981 -7.395 1.00 96.88 227 TYR A C 1
ATOM 1723 O O . TYR A 1 227 ? 16.419 10.969 -8.071 1.00 96.88 227 TYR A O 1
ATOM 1731 N N . TYR A 1 228 ? 14.982 9.333 -7.522 1.00 97.25 228 TYR A N 1
ATOM 1732 C CA . TYR A 1 228 ? 13.858 9.791 -8.332 1.00 97.25 228 TYR A CA 1
ATOM 1733 C C . TYR A 1 228 ? 12.561 9.742 -7.532 1.00 97.25 228 TYR A C 1
ATOM 1735 O O . TYR A 1 228 ? 12.406 8.909 -6.634 1.00 97.25 228 TYR A O 1
ATOM 1743 N N . LYS A 1 229 ? 11.623 10.630 -7.864 1.00 97.38 229 LYS A N 1
ATOM 1744 C CA . LYS A 1 229 ? 10.284 10.640 -7.267 1.00 97.38 229 LYS A CA 1
ATOM 1745 C C . LYS A 1 229 ? 9.484 9.435 -7.756 1.00 97.38 229 LYS A C 1
ATOM 1747 O O . LYS A 1 229 ? 9.483 9.134 -8.948 1.00 97.38 229 LYS A O 1
ATOM 1752 N N . ARG A 1 230 ? 8.763 8.768 -6.853 1.00 97.31 230 ARG A N 1
ATOM 1753 C CA . ARG A 1 230 ? 7.847 7.670 -7.208 1.00 97.31 230 ARG A CA 1
ATOM 1754 C C . ARG A 1 230 ? 6.564 8.154 -7.884 1.00 97.31 230 ARG A C 1
ATOM 1756 O O . ARG A 1 230 ? 5.894 7.327 -8.490 1.00 97.31 230 ARG A O 1
ATOM 1763 N N . PHE A 1 231 ? 6.266 9.451 -7.834 1.00 97.19 231 PHE A N 1
ATOM 1764 C CA . PHE A 1 231 ? 5.185 10.084 -8.586 1.00 97.19 231 PHE A CA 1
ATOM 1765 C C . PHE A 1 231 ? 5.730 11.202 -9.470 1.00 97.19 231 PHE A C 1
ATOM 1767 O O . PHE A 1 231 ? 6.575 11.993 -9.038 1.00 97.19 231 PHE A O 1
ATOM 1774 N N . ARG A 1 232 ? 5.238 11.260 -10.707 1.00 94.81 232 ARG A N 1
ATOM 1775 C CA . ARG A 1 232 ? 5.478 12.373 -11.628 1.00 94.81 232 ARG A CA 1
ATOM 1776 C C . ARG A 1 232 ? 4.576 13.558 -11.282 1.00 94.81 232 ARG A C 1
ATOM 1778 O O . ARG A 1 232 ? 3.619 13.439 -10.521 1.00 94.81 232 ARG A O 1
ATOM 1785 N N . THR A 1 233 ? 4.856 14.698 -11.898 1.00 92.38 233 THR A N 1
ATOM 1786 C CA . THR A 1 233 ? 4.061 15.928 -11.781 1.00 92.38 233 THR A CA 1
ATOM 1787 C C . THR A 1 233 ? 2.614 15.735 -12.250 1.00 92.38 233 THR A C 1
ATOM 1789 O O . THR A 1 233 ? 1.715 16.389 -11.732 1.00 92.38 233 THR A O 1
ATOM 1792 N N . ASP A 1 234 ? 2.375 14.817 -13.192 1.00 92.62 234 ASP A N 1
ATOM 1793 C CA . ASP A 1 234 ? 1.031 14.445 -13.656 1.00 92.62 234 ASP A CA 1
ATOM 1794 C C . ASP A 1 234 ? 0.300 13.449 -12.731 1.00 92.62 234 ASP A C 1
ATOM 1796 O O . ASP A 1 234 ? -0.819 13.045 -13.032 1.00 92.62 234 ASP A O 1
ATOM 1800 N N . GLY A 1 235 ? 0.919 13.051 -11.613 1.00 92.56 235 GLY A N 1
ATOM 1801 C CA . GLY A 1 235 ? 0.367 12.109 -10.637 1.00 92.56 235 GLY A CA 1
ATOM 1802 C C . GLY A 1 235 ? 0.637 10.636 -10.947 1.00 92.56 235 GLY A C 1
ATOM 1803 O O . GLY A 1 235 ? 0.432 9.792 -10.079 1.00 92.56 235 GLY A O 1
ATOM 1804 N N . SER A 1 236 ? 1.151 10.297 -12.133 1.00 93.50 236 SER A N 1
ATOM 1805 C CA . SER A 1 236 ? 1.425 8.903 -12.488 1.00 93.50 236 SER A CA 1
ATOM 1806 C C . SER A 1 236 ? 2.588 8.319 -11.681 1.00 93.50 236 SER A C 1
ATOM 1808 O O . SER A 1 236 ? 3.621 8.966 -11.462 1.00 93.50 236 SER A O 1
ATOM 1810 N N . ALA A 1 237 ? 2.443 7.061 -11.260 1.00 96.06 237 ALA A N 1
ATOM 1811 C CA . ALA A 1 237 ? 3.504 6.345 -10.572 1.00 96.06 237 ALA A CA 1
ATOM 1812 C C . ALA A 1 237 ? 4.667 6.007 -11.528 1.00 96.06 237 ALA A C 1
ATOM 1814 O O . ALA A 1 237 ? 4.490 5.713 -12.715 1.00 96.06 237 ALA A O 1
ATOM 1815 N N . VAL A 1 238 ? 5.886 6.041 -10.999 1.00 97.56 238 VAL A N 1
ATOM 1816 C CA . VAL A 1 238 ? 7.096 5.535 -11.660 1.00 97.56 238 VAL A CA 1
ATOM 1817 C C . VAL A 1 238 ? 7.373 4.130 -11.112 1.00 97.56 238 VAL A C 1
ATOM 1819 O O . VAL A 1 238 ? 7.298 3.973 -9.890 1.00 97.56 238 VAL A O 1
ATOM 1822 N N . PRO A 1 239 ? 7.693 3.119 -11.942 1.00 97.62 239 PRO A N 1
ATOM 1823 C CA . PRO A 1 239 ? 8.046 1.777 -11.474 1.00 97.62 239 PRO A CA 1
ATOM 1824 C C . PRO A 1 239 ? 9.186 1.787 -10.452 1.00 97.62 239 PRO A C 1
ATOM 1826 O O . PRO A 1 239 ? 10.104 2.607 -10.542 1.00 97.62 239 PRO A O 1
ATOM 1829 N N . TRP A 1 240 ? 9.136 0.872 -9.486 1.00 97.06 240 TRP A N 1
ATOM 1830 C CA . TRP A 1 240 ? 10.259 0.622 -8.583 1.00 97.06 240 TRP A CA 1
ATOM 1831 C C . TRP A 1 240 ? 11.423 -0.022 -9.346 1.00 97.06 240 TRP A C 1
ATOM 1833 O O . TRP A 1 240 ? 11.226 -0.612 -10.404 1.00 97.06 240 TRP A O 1
ATOM 1843 N N . ARG A 1 241 ? 12.648 0.080 -8.805 1.00 96.62 241 ARG A N 1
ATOM 1844 C CA . ARG A 1 241 ? 13.857 -0.509 -9.422 1.00 96.62 241 ARG A CA 1
ATOM 1845 C C . ARG A 1 241 ? 13.988 -0.167 -10.912 1.00 96.62 241 ARG A C 1
ATOM 1847 O O . ARG A 1 241 ? 14.139 -1.008 -11.793 1.00 96.62 241 ARG A O 1
ATOM 1854 N N . LEU A 1 242 ? 13.910 1.135 -11.176 1.00 97.12 242 LEU A N 1
ATOM 1855 C CA . LEU A 1 242 ? 13.881 1.695 -12.520 1.00 97.12 242 LEU A CA 1
ATOM 1856 C C . LEU A 1 242 ? 15.106 1.328 -13.372 1.00 97.12 242 LEU A C 1
ATOM 1858 O O . LEU A 1 242 ? 14.988 1.260 -14.591 1.00 97.12 242 LEU A O 1
ATOM 1862 N N . ASP A 1 243 ? 16.269 1.086 -12.758 1.00 97.88 243 ASP A N 1
ATOM 1863 C CA . ASP A 1 243 ? 17.460 0.638 -13.487 1.00 97.88 243 ASP A CA 1
ATOM 1864 C C . ASP A 1 243 ? 17.255 -0.758 -14.089 1.00 97.88 243 ASP A C 1
ATOM 1866 O O . ASP A 1 243 ? 17.589 -0.968 -15.254 1.00 97.88 243 ASP A O 1
ATOM 1870 N N . GLU A 1 244 ? 16.692 -1.695 -13.324 1.00 98.06 244 GLU A N 1
ATOM 1871 C CA . GLU A 1 244 ? 16.351 -3.040 -13.786 1.00 98.06 244 GLU A CA 1
ATOM 1872 C C . GLU A 1 244 ? 15.235 -3.001 -14.835 1.00 98.06 244 GLU A C 1
ATOM 1874 O O . GLU A 1 244 ? 15.374 -3.606 -15.899 1.00 98.06 244 GLU A O 1
ATOM 1879 N N . VAL A 1 245 ? 14.185 -2.209 -14.596 1.00 98.31 245 VAL A N 1
ATOM 1880 C CA . VAL A 1 245 ? 13.094 -1.996 -15.563 1.00 98.31 245 VAL A CA 1
ATOM 1881 C C . VAL A 1 245 ? 13.629 -1.435 -16.882 1.00 98.31 245 VAL A C 1
ATOM 1883 O O . VAL A 1 245 ? 13.306 -1.938 -17.957 1.00 98.31 245 VAL A O 1
ATOM 1886 N N . ASN A 1 246 ? 14.478 -0.407 -16.841 1.00 98.00 246 ASN A N 1
ATOM 1887 C CA . ASN A 1 246 ? 15.024 0.201 -18.054 1.00 98.00 246 ASN A CA 1
ATOM 1888 C C . ASN A 1 246 ? 16.049 -0.693 -18.754 1.00 98.00 246 ASN A C 1
ATOM 1890 O O . ASN A 1 246 ? 16.099 -0.685 -19.984 1.00 98.00 246 ASN A O 1
ATOM 1894 N N . ALA A 1 247 ? 16.823 -1.487 -18.010 1.00 97.94 247 ALA A N 1
ATOM 1895 C CA . ALA A 1 247 ? 17.688 -2.504 -18.597 1.00 97.94 247 ALA A CA 1
ATOM 1896 C C . ALA A 1 247 ? 16.864 -3.556 -19.354 1.00 97.94 247 ALA A C 1
ATOM 1898 O O . ALA A 1 247 ? 17.202 -3.875 -20.494 1.00 97.94 247 ALA A O 1
ATOM 1899 N N . GLN A 1 248 ? 15.759 -4.027 -18.767 1.00 97.94 248 GLN A N 1
ATOM 1900 C CA . GLN A 1 248 ? 14.848 -4.969 -19.417 1.00 97.94 248 GLN A CA 1
ATOM 1901 C C . GLN A 1 248 ? 14.226 -4.366 -20.682 1.00 97.94 248 GLN A C 1
ATOM 1903 O O . GLN A 1 248 ? 14.312 -4.949 -21.760 1.00 97.94 248 GLN A O 1
ATOM 1908 N N . ARG A 1 249 ? 13.696 -3.141 -20.595 1.00 97.94 249 ARG A N 1
ATOM 1909 C CA . ARG A 1 249 ? 13.120 -2.434 -21.750 1.00 97.94 249 ARG A CA 1
ATOM 1910 C C . ARG A 1 249 ? 14.124 -2.242 -22.882 1.00 97.94 249 ARG A C 1
ATOM 1912 O O . ARG A 1 249 ? 13.764 -2.414 -24.040 1.00 97.94 249 ARG A O 1
ATOM 1919 N N . GLN A 1 250 ? 15.378 -1.926 -22.563 1.00 97.50 250 GLN A N 1
ATOM 1920 C CA . GLN A 1 250 ? 16.427 -1.786 -23.569 1.00 97.50 250 GLN A CA 1
ATOM 1921 C C . GLN A 1 250 ? 16.735 -3.120 -24.268 1.00 97.50 250 GLN A C 1
ATOM 1923 O O . GLN A 1 250 ? 16.924 -3.127 -25.484 1.00 97.50 250 GLN A O 1
ATOM 1928 N N . GLN A 1 251 ? 16.759 -4.237 -23.531 1.00 97.25 251 GLN A N 1
ATOM 1929 C CA . GLN A 1 251 ? 16.897 -5.579 -24.118 1.00 97.25 251 GLN A CA 1
ATOM 1930 C C . GLN A 1 251 ? 15.726 -5.912 -25.051 1.00 97.25 251 GLN A C 1
ATOM 1932 O O . GLN A 1 251 ? 15.931 -6.517 -26.099 1.00 97.25 251 GLN A O 1
ATOM 1937 N N . ASP A 1 252 ? 14.526 -5.439 -24.713 1.00 96.62 252 ASP A N 1
ATOM 1938 C CA . ASP A 1 252 ? 13.311 -5.607 -25.514 1.00 96.62 252 ASP A CA 1
ATOM 1939 C C . ASP A 1 252 ? 13.194 -4.612 -26.688 1.00 96.62 2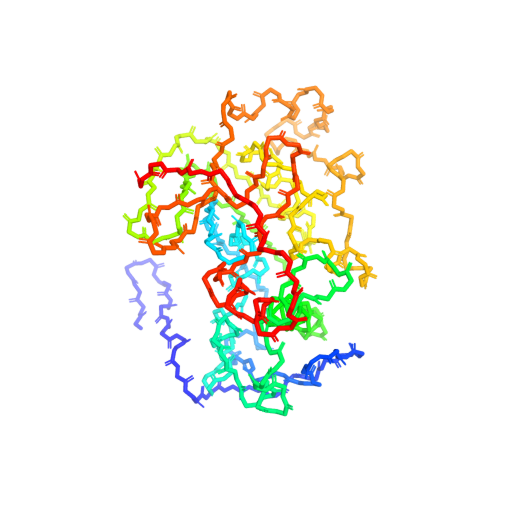52 ASP A C 1
ATOM 1941 O O . ASP A 1 252 ? 12.199 -4.614 -27.411 1.00 96.62 252 ASP A O 1
ATOM 1945 N N . GLY A 1 253 ? 14.183 -3.731 -26.889 1.00 97.69 253 GLY A N 1
ATOM 1946 C CA . GLY A 1 253 ? 14.164 -2.714 -27.947 1.00 97.69 253 GLY A CA 1
ATOM 1947 C C . GLY A 1 253 ? 13.197 -1.548 -27.695 1.00 97.69 253 GLY A C 1
ATOM 1948 O O . GLY A 1 253 ? 12.835 -0.832 -28.629 1.00 97.69 253 GLY A O 1
ATOM 1949 N N . LEU A 1 254 ? 12.773 -1.342 -26.447 1.00 97.81 254 LEU A N 1
ATOM 1950 C CA . LEU A 1 254 ? 11.846 -0.293 -26.026 1.00 97.81 254 LEU A CA 1
ATOM 1951 C C . LEU A 1 254 ? 12.580 0.908 -25.412 1.00 97.81 254 LEU A C 1
ATOM 1953 O O . LEU A 1 254 ? 13.634 0.782 -24.788 1.00 97.81 254 LEU A O 1
ATOM 1957 N N . ALA A 1 255 ? 11.983 2.096 -25.537 1.00 97.25 255 ALA A N 1
ATOM 1958 C CA . ALA A 1 255 ? 12.501 3.306 -24.901 1.00 97.25 255 ALA A CA 1
ATOM 1959 C C . ALA A 1 255 ? 12.435 3.208 -23.362 1.00 97.25 255 ALA A C 1
ATOM 1961 O O . ALA A 1 255 ? 11.453 2.663 -22.839 1.00 97.25 255 ALA A O 1
ATOM 1962 N N . PRO A 1 256 ? 13.421 3.755 -22.626 1.00 96.75 256 PRO A N 1
ATOM 1963 C CA . PRO A 1 256 ? 13.407 3.755 -21.168 1.00 96.75 256 PRO A CA 1
ATOM 1964 C C . PRO A 1 256 ? 12.241 4.583 -20.618 1.00 96.75 256 PRO A C 1
ATOM 1966 O O . PRO A 1 256 ? 11.806 5.566 -21.217 1.00 96.75 256 PRO A O 1
ATOM 1969 N N . VAL A 1 257 ? 11.755 4.192 -19.446 1.00 96.50 257 VAL A N 1
ATOM 1970 C CA . VAL A 1 257 ? 10.794 4.963 -18.662 1.00 96.50 257 VAL A CA 1
ATOM 1971 C C . VAL A 1 257 ? 11.473 6.225 -18.137 1.00 96.50 257 VAL A C 1
ATOM 1973 O O . VAL A 1 257 ? 12.551 6.174 -17.538 1.00 96.50 257 VAL A O 1
ATOM 1976 N N . THR A 1 258 ? 10.818 7.363 -18.349 1.00 94.12 258 THR A N 1
ATOM 1977 C CA . THR A 1 258 ? 11.259 8.668 -17.855 1.00 94.12 258 THR A CA 1
ATOM 1978 C C . THR A 1 258 ? 10.882 8.864 -16.388 1.00 94.12 258 THR A C 1
ATOM 1980 O O . THR A 1 258 ? 9.877 8.331 -15.898 1.00 94.12 258 THR A O 1
ATOM 1983 N N . TYR A 1 259 ? 11.694 9.657 -15.690 1.00 94.56 259 TYR A N 1
ATOM 1984 C CA . TYR A 1 259 ? 11.541 9.953 -14.270 1.00 94.56 259 TYR A CA 1
ATOM 1985 C C . TYR A 1 259 ? 11.984 11.383 -13.944 1.00 94.56 259 TYR A C 1
ATOM 1987 O O . TYR A 1 259 ? 12.754 11.994 -14.686 1.00 94.56 259 TYR A O 1
ATOM 1995 N N . GLU A 1 260 ? 11.518 11.895 -12.808 1.00 95.50 260 GLU A N 1
ATOM 1996 C CA . GLU A 1 260 ? 11.976 13.159 -12.232 1.00 95.50 260 GLU A CA 1
ATOM 1997 C C . GLU A 1 260 ? 12.984 12.887 -11.118 1.00 95.50 260 GLU A C 1
ATOM 1999 O O . GLU A 1 260 ? 12.688 12.146 -10.175 1.00 95.50 260 GLU A O 1
ATOM 2004 N N . SER A 1 261 ? 14.163 13.500 -11.205 1.00 94.25 261 SER A N 1
ATOM 2005 C CA . SER A 1 261 ? 15.168 13.414 -10.148 1.00 94.25 261 SER A CA 1
ATOM 2006 C C . SER A 1 261 ? 14.652 14.001 -8.830 1.00 94.25 261 SER A C 1
ATOM 2008 O O . SER A 1 261 ? 13.871 14.955 -8.807 1.00 94.25 261 SER A O 1
ATOM 2010 N N . ALA A 1 262 ? 15.137 13.447 -7.726 1.00 91.62 262 ALA A N 1
ATOM 2011 C CA . ALA A 1 262 ? 14.880 13.900 -6.369 1.00 91.62 262 ALA A CA 1
ATOM 2012 C C . ALA A 1 262 ? 16.203 14.056 -5.608 1.00 91.62 262 ALA A C 1
ATOM 2014 O O . ALA A 1 262 ? 17.183 13.360 -5.889 1.00 91.62 262 ALA A O 1
ATOM 2015 N N . SER A 1 263 ? 16.226 14.964 -4.636 1.00 85.44 263 SER A N 1
ATOM 2016 C CA . SER A 1 263 ? 17.238 14.951 -3.580 1.00 85.44 263 SER A CA 1
ATOM 2017 C C . SER A 1 263 ? 16.913 13.849 -2.567 1.00 85.44 263 SER A C 1
ATOM 2019 O O . SER A 1 263 ? 15.741 13.512 -2.392 1.00 85.44 263 SER A O 1
ATOM 2021 N N . ALA A 1 264 ? 17.954 13.288 -1.949 1.00 72.44 264 ALA A N 1
ATOM 2022 C CA . ALA A 1 264 ? 17.828 12.353 -0.830 1.00 72.44 264 ALA A CA 1
ATOM 2023 C C . ALA A 1 264 ? 17.267 13.042 0.423 1.00 72.44 264 ALA A C 1
ATOM 2025 O O . ALA A 1 264 ? 17.577 14.248 0.586 1.00 72.44 264 ALA A O 1
#